Protein AF-Q11086-F1 (afdb_monomer)

Mean predicted aligned error: 9.32 Å

Secondary structure (DSSP, 8-state):
--HHHHS---SEEE----TT----HHHHHHHHHHS-HHHHHHHHHHHHHHHHHHHTT-HHHHHHHHHHHHHHHHHHTSTT--HHHHHHHHHHHHHHHHTHHHHHHHHH-GGGTTTS---HHHHHHHHHHHSS--HHHHHHHHHHHHHHHHHHHHHHHHHHHHHHHHH--SS--TTT--S----GGGS-GGGS-SS---EEE---

InterPro domains:
  IPR058430 Domain of unknown function DUF8117 [PF26431] (36-163)

Structure (mmCIF, N/CA/C/O backbone):
data_AF-Q11086-F1
#
_entry.id   AF-Q11086-F1
#
loop_
_atom_site.group_PDB
_atom_site.id
_atom_site.type_symbol
_atom_site.label_atom_id
_atom_site.label_alt_id
_atom_site.label_comp_id
_atom_site.label_asym_id
_atom_site.label_entity_id
_atom_site.label_seq_id
_atom_site.pdbx_PDB_ins_code
_atom_site.Cartn_x
_atom_site.Cartn_y
_atom_site.Cartn_z
_atom_site.occupancy
_atom_site.B_iso_or_equiv
_atom_site.auth_seq_id
_atom_site.auth_comp_id
_atom_site.auth_asym_id
_atom_site.auth_atom_id
_atom_site.pdbx_PDB_model_num
ATOM 1 N N . MET A 1 1 ? -11.756 -10.364 11.340 1.00 56.81 1 MET A N 1
ATOM 2 C CA . MET A 1 1 ? -11.182 -10.986 10.110 1.00 56.81 1 MET A CA 1
ATOM 3 C C . MET A 1 1 ? -9.870 -11.659 10.487 1.00 56.81 1 MET A C 1
ATOM 5 O O . MET A 1 1 ? -9.180 -11.076 11.309 1.00 56.81 1 MET A O 1
ATOM 9 N N . ASP A 1 2 ? -9.539 -12.861 9.993 1.00 59.78 2 ASP A N 1
ATOM 10 C CA . ASP A 1 2 ? -8.212 -13.449 10.287 1.00 59.78 2 ASP A CA 1
ATOM 11 C C . ASP A 1 2 ? -7.155 -12.636 9.524 1.00 59.78 2 ASP A C 1
ATOM 13 O O . ASP A 1 2 ? -7.323 -12.385 8.329 1.00 59.78 2 ASP A O 1
ATOM 17 N N . ASP A 1 3 ? -6.071 -12.227 10.189 1.00 66.19 3 ASP A N 1
ATOM 18 C CA . ASP A 1 3 ? -4.947 -11.524 9.558 1.00 66.19 3 ASP A CA 1
ATOM 19 C C . ASP A 1 3 ? -4.457 -12.248 8.302 1.00 66.19 3 ASP A C 1
ATOM 21 O O . ASP A 1 3 ? -4.021 -11.605 7.354 1.00 66.19 3 ASP A O 1
ATOM 25 N N . LYS A 1 4 ? -4.566 -13.582 8.247 1.00 69.06 4 LYS A N 1
ATOM 26 C CA . LYS A 1 4 ? -4.182 -14.377 7.071 1.00 69.06 4 LYS A CA 1
ATOM 27 C C . LYS A 1 4 ? -5.068 -14.150 5.845 1.00 69.06 4 LYS A C 1
ATOM 29 O O . LYS A 1 4 ? -4.609 -14.418 4.736 1.00 69.06 4 LYS A O 1
ATOM 34 N N . GLU A 1 5 ? -6.307 -13.691 6.020 1.00 71.62 5 GLU A N 1
ATOM 35 C CA . GLU A 1 5 ? -7.211 -13.357 4.911 1.00 71.62 5 GLU A CA 1
ATOM 36 C C . GLU A 1 5 ? -6.805 -12.034 4.243 1.00 71.62 5 GLU A C 1
ATOM 38 O O . GLU A 1 5 ? -6.854 -11.923 3.017 1.00 71.62 5 GLU A O 1
ATOM 43 N N . LEU A 1 6 ? -6.360 -11.044 5.027 1.00 73.94 6 LEU A N 1
ATOM 44 C CA . LEU A 1 6 ? -5.872 -9.754 4.511 1.00 73.94 6 LEU A CA 1
ATOM 45 C C . LEU A 1 6 ? -4.406 -9.797 4.094 1.00 73.94 6 LEU A C 1
ATOM 47 O O . LEU A 1 6 ? -4.014 -9.190 3.097 1.00 73.94 6 LEU A O 1
ATOM 51 N N . PHE A 1 7 ? -3.606 -10.522 4.866 1.00 80.56 7 PHE A N 1
ATOM 52 C CA . PHE A 1 7 ? -2.154 -10.566 4.799 1.00 80.56 7 PHE A CA 1
ATOM 53 C C . PHE A 1 7 ? -1.696 -12.022 4.692 1.00 80.56 7 PHE A C 1
ATOM 55 O O . PHE A 1 7 ? -1.077 -12.569 5.613 1.00 80.56 7 PHE A O 1
ATOM 62 N N . PRO A 1 8 ? -2.002 -12.697 3.569 1.00 78.06 8 PRO A N 1
ATOM 63 C CA . PRO A 1 8 ? -1.604 -14.080 3.389 1.00 78.06 8 PRO A CA 1
ATOM 64 C C . PRO A 1 8 ? -0.076 -14.181 3.415 1.00 78.06 8 PRO A C 1
ATOM 66 O O . PRO A 1 8 ? 0.630 -13.383 2.792 1.00 78.06 8 PRO A O 1
ATOM 69 N N . LYS A 1 9 ? 0.447 -15.173 4.138 1.00 75.88 9 LYS A N 1
ATOM 70 C CA . LYS A 1 9 ? 1.878 -15.495 4.136 1.00 75.88 9 LYS A CA 1
ATOM 71 C C . LYS A 1 9 ? 2.206 -16.231 2.842 1.00 75.88 9 LYS A C 1
ATOM 73 O O . LYS A 1 9 ? 1.994 -17.437 2.750 1.00 75.88 9 LYS A O 1
ATOM 78 N N . VAL A 1 10 ? 2.661 -15.493 1.838 1.00 79.69 10 VAL A N 1
ATOM 79 C CA . VAL A 1 10 ? 3.022 -16.016 0.517 1.00 79.69 10 VAL A CA 1
ATOM 80 C C . VAL A 1 10 ? 4.429 -15.563 0.157 1.00 79.69 10 VAL A C 1
ATOM 82 O O . VAL A 1 10 ? 4.853 -14.493 0.572 1.00 79.69 10 VAL A O 1
ATOM 85 N N . ASP A 1 11 ? 5.145 -16.343 -0.649 1.00 76.75 11 ASP A N 1
ATOM 86 C CA . ASP A 1 11 ? 6.496 -15.963 -1.096 1.00 76.75 11 ASP A CA 1
ATOM 87 C C . ASP A 1 11 ? 6.472 -14.847 -2.154 1.00 76.75 11 ASP A C 1
ATOM 89 O O . ASP A 1 11 ? 7.474 -14.179 -2.415 1.00 76.75 11 ASP A O 1
ATOM 93 N N . ILE A 1 12 ? 5.320 -14.664 -2.806 1.00 78.56 12 ILE A N 1
ATOM 94 C CA . ILE A 1 12 ? 5.154 -13.738 -3.920 1.00 78.56 12 ILE A CA 1
ATOM 95 C C . ILE A 1 12 ? 4.026 -12.763 -3.622 1.00 78.56 12 ILE A C 1
ATOM 97 O O . ILE A 1 12 ? 2.880 -13.183 -3.448 1.00 78.56 12 ILE A O 1
ATOM 101 N N . LEU A 1 13 ? 4.330 -11.462 -3.664 1.00 82.69 13 LEU A N 1
ATOM 102 C CA . LEU A 1 13 ? 3.307 -10.430 -3.540 1.00 82.69 13 LEU A CA 1
ATOM 103 C C . LEU A 1 13 ? 2.387 -10.490 -4.757 1.00 82.69 13 LEU A C 1
ATOM 105 O O . LEU A 1 13 ? 2.777 -10.159 -5.882 1.00 82.69 13 LEU A O 1
ATOM 109 N N . ASN A 1 14 ? 1.162 -10.947 -4.525 1.00 83.25 14 ASN A N 1
ATOM 110 C CA . ASN A 1 14 ? 0.163 -11.074 -5.563 1.00 83.25 14 ASN A CA 1
ATOM 111 C C . ASN A 1 14 ? -0.487 -9.702 -5.824 1.00 83.25 14 ASN A C 1
ATOM 113 O O . ASN A 1 14 ? -1.346 -9.259 -5.061 1.00 83.25 14 ASN A O 1
ATOM 117 N N . LEU A 1 15 ? -0.153 -9.085 -6.960 1.00 82.69 15 LEU A N 1
ATOM 118 C CA . LEU A 1 15 ? -0.729 -7.814 -7.424 1.00 82.69 15 LEU A CA 1
ATOM 119 C C . LEU A 1 15 ? -1.851 -7.998 -8.468 1.00 82.69 15 LEU A C 1
ATOM 121 O O . LEU A 1 15 ? -2.181 -7.077 -9.215 1.00 82.69 15 LEU A O 1
ATOM 125 N N . THR A 1 16 ? -2.428 -9.197 -8.562 1.00 81.56 16 THR A N 1
ATOM 126 C CA . THR A 1 16 ? -3.447 -9.539 -9.561 1.00 81.56 16 THR A CA 1
ATOM 127 C C . THR A 1 16 ? -4.832 -9.088 -9.113 1.00 81.56 16 THR A C 1
ATOM 129 O O . THR A 1 16 ? -5.267 -9.439 -8.016 1.00 81.56 16 THR A O 1
ATOM 132 N N . PHE A 1 17 ? -5.542 -8.315 -9.932 1.00 75.00 17 PHE A N 1
ATOM 133 C CA . PHE A 1 17 ? -6.875 -7.801 -9.597 1.00 75.00 17 PHE A CA 1
ATOM 134 C C . PHE A 1 17 ? -7.947 -8.579 -10.359 1.00 75.00 17 PHE A C 1
ATOM 136 O O . PHE A 1 17 ? -7.800 -8.818 -11.555 1.00 75.00 17 PHE A O 1
ATOM 143 N N . SER A 1 18 ? -9.039 -8.964 -9.692 1.00 78.88 18 SER A N 1
ATOM 144 C CA . SER A 1 18 ? -10.176 -9.544 -10.411 1.00 78.88 18 SER A CA 1
ATOM 145 C C . SER A 1 18 ? -10.808 -8.464 -11.297 1.00 78.88 18 SER A C 1
ATOM 147 O O . SER A 1 18 ? -11.072 -7.367 -10.798 1.00 78.88 18 SER A O 1
ATOM 149 N N . PRO A 1 19 ? -11.126 -8.754 -12.574 1.00 76.31 19 PRO A N 1
ATOM 150 C CA . PRO A 1 19 ? -11.813 -7.804 -13.452 1.00 76.31 19 PRO A CA 1
ATOM 151 C C . PRO A 1 19 ? -13.157 -7.317 -12.896 1.00 76.31 19 PRO A C 1
ATOM 153 O O . PRO A 1 19 ? -13.625 -6.249 -13.270 1.00 76.31 19 PRO A O 1
ATOM 156 N N . LYS A 1 20 ? -13.776 -8.106 -12.008 1.00 81.62 20 LYS A N 1
ATOM 157 C CA . LYS A 1 20 ? -15.068 -7.802 -11.377 1.00 81.62 20 LYS A CA 1
ATOM 158 C C . LYS A 1 20 ? -14.955 -6.972 -10.102 1.00 81.62 20 LYS A C 1
ATOM 160 O O . LYS A 1 20 ? -15.978 -6.596 -9.546 1.00 81.62 20 LYS A O 1
ATOM 165 N N . SER A 1 21 ? -13.751 -6.765 -9.576 1.00 85.38 21 SER A N 1
ATOM 166 C CA . SER A 1 21 ? -13.592 -5.967 -8.365 1.00 85.38 21 SER A CA 1
ATOM 167 C C . SER A 1 21 ? -13.835 -4.498 -8.677 1.00 85.38 21 SER A C 1
ATOM 169 O O . SER A 1 21 ? -13.341 -3.998 -9.687 1.00 85.38 21 SER A O 1
ATOM 171 N N . GLU A 1 22 ? -14.548 -3.813 -7.792 1.00 87.94 22 GLU A N 1
ATOM 172 C CA . GLU A 1 22 ? -14.847 -2.383 -7.857 1.00 87.94 22 GLU A CA 1
ATOM 173 C C . GLU A 1 22 ? -14.907 -1.826 -6.436 1.00 87.94 22 GLU A C 1
ATOM 175 O O . GLU A 1 22 ? -15.135 -2.577 -5.485 1.00 87.94 22 GLU A O 1
ATOM 180 N N . ILE A 1 23 ? -14.685 -0.519 -6.293 1.00 91.62 23 ILE A N 1
ATOM 181 C CA . ILE A 1 23 ? -14.867 0.172 -5.017 1.00 91.62 23 ILE A CA 1
ATOM 182 C C . ILE A 1 23 ? -16.307 0.671 -4.982 1.00 91.62 23 ILE A C 1
ATOM 184 O O . ILE A 1 23 ? -16.653 1.609 -5.696 1.00 91.62 23 ILE A O 1
ATOM 188 N N . SER A 1 24 ? -17.148 0.038 -4.167 1.00 93.69 24 SER A N 1
ATOM 189 C CA . SER A 1 24 ? -18.545 0.456 -4.013 1.00 93.69 24 SER A CA 1
ATOM 190 C C . SER A 1 24 ? -18.619 1.776 -3.243 1.00 93.69 24 SER A C 1
ATOM 192 O O . SER A 1 24 ? -18.167 1.842 -2.099 1.00 93.69 24 SER A O 1
ATOM 194 N N . GLU A 1 25 ? -19.179 2.825 -3.847 1.00 96.31 25 GLU A N 1
ATOM 195 C CA . GLU A 1 25 ? -19.319 4.135 -3.197 1.00 96.31 25 GLU A CA 1
ATOM 196 C C . GLU A 1 25 ? -20.151 4.031 -1.915 1.00 96.31 25 GLU A C 1
ATOM 198 O O . GLU A 1 25 ? -19.711 4.462 -0.850 1.00 96.31 25 GLU A O 1
ATOM 203 N N . ASP A 1 26 ? -21.310 3.372 -1.986 1.00 95.00 26 ASP A N 1
ATOM 204 C CA . ASP A 1 26 ? -22.241 3.248 -0.862 1.00 95.00 26 ASP A CA 1
ATOM 205 C C . ASP A 1 26 ? -21.641 2.487 0.322 1.00 95.00 26 ASP A C 1
ATOM 207 O O . ASP A 1 26 ? -21.857 2.846 1.484 1.00 95.00 26 ASP A O 1
ATOM 211 N N . VAL A 1 27 ? -20.892 1.416 0.048 1.00 94.06 27 VAL A N 1
ATOM 212 C CA . VAL A 1 27 ? -20.250 0.612 1.096 1.00 94.06 27 VAL A CA 1
ATOM 213 C C . VAL A 1 27 ? -19.063 1.361 1.673 1.00 94.06 27 VAL A C 1
ATOM 215 O O . VAL A 1 27 ? -18.896 1.394 2.891 1.00 94.06 27 VAL A O 1
ATOM 218 N N . PHE A 1 28 ? -18.258 2.001 0.818 1.00 95.69 28 PHE A N 1
ATOM 219 C CA . PHE A 1 28 ? -17.138 2.810 1.285 1.00 95.69 28 PHE A CA 1
ATOM 220 C C . PHE A 1 28 ? -17.634 3.961 2.160 1.00 95.69 28 PHE A C 1
ATOM 222 O O . PHE A 1 28 ? -17.068 4.199 3.219 1.00 95.69 28 PHE A O 1
ATOM 229 N N . LYS A 1 29 ? -18.742 4.613 1.789 1.00 95.81 29 LYS A N 1
ATOM 230 C CA . LYS A 1 29 ? -19.364 5.686 2.573 1.00 95.81 29 LYS A CA 1
ATOM 231 C C . LYS A 1 29 ? -19.822 5.219 3.946 1.00 95.81 29 LYS A C 1
ATOM 233 O O . LYS A 1 29 ? -19.586 5.915 4.934 1.00 95.81 29 LYS A O 1
ATOM 238 N N . GLN A 1 30 ? -20.441 4.040 4.013 1.00 93.12 30 GLN A N 1
ATOM 239 C CA . GLN A 1 30 ? -20.818 3.410 5.281 1.00 93.12 30 GLN A CA 1
ATOM 240 C C . GLN A 1 30 ? -19.580 3.159 6.145 1.00 93.12 30 GLN A C 1
ATOM 242 O O . GLN A 1 30 ? -19.510 3.667 7.258 1.00 93.12 30 GLN A O 1
ATOM 247 N N . MET A 1 31 ? -18.567 2.474 5.609 1.00 93.44 31 MET A N 1
ATOM 248 C CA . MET A 1 31 ? -17.322 2.200 6.336 1.00 93.44 31 MET A CA 1
ATOM 249 C C . MET A 1 31 ? -16.623 3.487 6.794 1.00 93.44 31 MET A C 1
ATOM 251 O O . MET A 1 31 ? -16.227 3.601 7.947 1.00 93.44 31 MET A O 1
ATOM 255 N N . PHE A 1 32 ? -16.494 4.480 5.915 1.00 93.94 32 PHE A N 1
ATOM 256 C CA . PHE A 1 32 ? -15.800 5.739 6.193 1.00 93.94 32 PHE A CA 1
ATOM 257 C C . PHE A 1 32 ? -16.492 6.579 7.273 1.00 93.94 32 PHE A C 1
ATOM 259 O O . PHE A 1 32 ? -15.823 7.313 8.003 1.00 93.94 32 PHE A O 1
ATOM 266 N N . SER A 1 33 ? -17.821 6.466 7.370 1.00 92.00 33 SER A N 1
ATOM 267 C CA . SER A 1 33 ? -18.629 7.151 8.384 1.00 92.00 33 SER A CA 1
ATOM 268 C C . SER A 1 33 ? -18.688 6.386 9.708 1.00 92.00 33 SER A C 1
ATOM 270 O O . SER A 1 33 ? -18.780 7.009 10.761 1.00 92.00 33 SER A O 1
ATOM 272 N N . SER A 1 34 ? -18.661 5.051 9.666 1.00 90.94 34 SER A N 1
ATOM 273 C CA . SER A 1 34 ? -18.761 4.195 10.856 1.00 90.94 34 SER A CA 1
ATOM 274 C C . SER A 1 34 ? -17.424 3.967 11.562 1.00 90.94 34 SER A C 1
ATOM 276 O O . SER A 1 34 ? -17.407 3.794 12.776 1.00 90.94 34 SER A O 1
ATOM 278 N N . LEU A 1 35 ? -16.315 3.937 10.822 1.00 90.50 35 LEU A N 1
ATOM 279 C CA . LEU A 1 35 ? -14.987 3.631 11.354 1.00 90.50 35 LEU A CA 1
ATOM 280 C C . LEU A 1 35 ? -14.246 4.916 11.715 1.00 90.50 35 LEU A C 1
ATOM 282 O O . LEU A 1 35 ? -14.194 5.867 10.927 1.00 90.50 35 LEU A O 1
ATOM 286 N N . ASP A 1 36 ? -13.637 4.937 12.898 1.00 89.44 36 ASP A N 1
ATOM 287 C CA . ASP A 1 36 ? -12.871 6.094 13.339 1.00 89.44 36 ASP A CA 1
ATOM 288 C C . ASP A 1 36 ? -11.564 6.270 12.537 1.00 89.44 36 ASP A C 1
ATOM 290 O O . ASP A 1 36 ? -11.092 5.399 11.799 1.00 89.44 36 ASP A O 1
ATOM 294 N N . ARG A 1 37 ? -10.952 7.449 12.663 1.00 92.06 37 ARG A N 1
ATOM 295 C CA . ARG A 1 37 ? -9.702 7.772 11.958 1.00 92.06 37 ARG A CA 1
ATOM 296 C C . ARG A 1 37 ? -8.516 6.930 12.434 1.00 92.06 37 ARG A C 1
ATOM 298 O O . ARG A 1 37 ? -7.597 6.676 11.654 1.00 92.06 37 ARG A O 1
ATOM 305 N N . LEU A 1 38 ? -8.533 6.476 13.687 1.00 89.75 38 LEU A N 1
ATOM 306 C CA . LEU A 1 38 ? -7.486 5.619 14.236 1.00 89.75 38 LEU A CA 1
ATOM 307 C C . LEU A 1 38 ? -7.515 4.234 13.577 1.00 89.75 38 LEU A C 1
ATOM 309 O O . LEU A 1 38 ? -6.458 3.688 13.269 1.00 89.75 38 LEU A O 1
ATOM 313 N N . TRP A 1 39 ? -8.701 3.704 13.296 1.00 90.69 39 TRP A N 1
ATOM 314 C CA . TRP A 1 39 ? -8.917 2.458 12.582 1.00 90.69 39 TRP A CA 1
ATOM 315 C C . TRP A 1 39 ? -8.343 2.537 11.165 1.00 90.69 39 TRP A C 1
ATOM 317 O O . TRP A 1 39 ? -7.531 1.695 10.781 1.00 90.69 39 TRP A O 1
ATOM 327 N N . TRP A 1 40 ? -8.649 3.607 10.419 1.00 93.00 40 TRP A N 1
ATOM 328 C CA . TRP A 1 40 ? -8.056 3.839 9.094 1.00 93.00 40 TRP A CA 1
ATOM 329 C C . TRP A 1 40 ? -6.531 3.974 9.161 1.00 93.00 40 TRP A C 1
ATOM 331 O O . TRP A 1 40 ? -5.826 3.384 8.344 1.00 93.00 40 TRP A O 1
ATOM 341 N N . SER A 1 41 ? -6.008 4.688 10.162 1.00 92.50 41 SER A N 1
ATOM 342 C CA . SER A 1 41 ? -4.563 4.809 10.399 1.00 92.50 41 SER A CA 1
ATOM 343 C C . SER A 1 41 ? -3.908 3.437 10.597 1.00 92.50 41 SER A C 1
ATOM 345 O O . SER A 1 41 ? -2.932 3.099 9.923 1.00 92.50 41 SER A O 1
ATOM 347 N N . ARG A 1 42 ? -4.487 2.611 11.477 1.00 90.88 42 ARG A N 1
ATOM 348 C CA . ARG A 1 42 ? -4.039 1.240 11.761 1.00 90.88 42 ARG A CA 1
ATOM 349 C C . ARG A 1 42 ? -4.067 0.368 10.506 1.00 90.88 42 ARG A C 1
ATOM 351 O O . ARG A 1 42 ? -3.097 -0.349 10.252 1.00 90.88 42 ARG A O 1
ATOM 358 N N . LEU A 1 43 ? -5.120 0.466 9.693 1.00 92.62 43 LEU A N 1
ATOM 359 C CA . LEU A 1 43 ? -5.224 -0.260 8.427 1.00 92.62 43 LEU A CA 1
ATOM 360 C C . LEU A 1 43 ? -4.074 0.103 7.477 1.00 92.62 43 LEU A C 1
ATOM 362 O O . LEU A 1 43 ? -3.383 -0.786 6.977 1.00 92.62 43 LEU A O 1
ATOM 366 N N . VAL A 1 44 ? -3.828 1.401 7.266 1.00 94.50 44 VAL A N 1
ATOM 367 C CA . VAL A 1 44 ? -2.752 1.881 6.382 1.00 94.50 44 VAL A CA 1
ATOM 368 C C . VAL A 1 44 ? -1.386 1.385 6.860 1.00 94.50 44 VAL A C 1
ATOM 370 O O . VAL A 1 44 ? -0.616 0.854 6.060 1.00 94.50 44 VAL A O 1
ATOM 373 N N . ILE A 1 45 ? -1.097 1.495 8.160 1.00 90.62 45 ILE A N 1
ATOM 374 C CA . ILE A 1 45 ? 0.174 1.046 8.756 1.00 90.62 45 ILE A CA 1
ATOM 375 C C . ILE A 1 45 ? 0.377 -0.463 8.567 1.00 90.62 45 ILE A C 1
ATOM 377 O O . ILE A 1 45 ? 1.479 -0.904 8.238 1.00 90.62 45 ILE A O 1
ATOM 381 N N . SER A 1 46 ? -0.684 -1.251 8.728 1.00 90.50 46 SER A N 1
ATOM 382 C CA . SER A 1 46 ? -0.622 -2.712 8.618 1.00 90.50 46 SER A CA 1
ATOM 383 C C . SER A 1 46 ? -0.345 -3.163 7.186 1.00 90.50 46 SER A C 1
ATOM 385 O O . SER A 1 46 ? 0.542 -3.984 6.946 1.00 90.50 46 SER A O 1
ATOM 387 N N . ILE A 1 47 ? -1.040 -2.564 6.213 1.00 92.69 47 ILE A N 1
ATOM 388 C CA . ILE A 1 47 ? -0.820 -2.842 4.787 1.00 92.69 47 ILE A CA 1
ATOM 389 C C . ILE A 1 47 ? 0.577 -2.386 4.365 1.00 92.69 47 ILE A C 1
ATOM 391 O O . ILE A 1 47 ? 1.264 -3.117 3.649 1.00 92.69 47 ILE A O 1
ATOM 395 N N . ARG A 1 48 ? 1.029 -1.222 4.847 1.00 93.50 48 ARG A N 1
ATOM 396 C CA . ARG A 1 48 ? 2.399 -0.744 4.634 1.00 93.50 48 ARG A CA 1
ATOM 397 C C . ARG A 1 48 ? 3.419 -1.770 5.114 1.00 93.50 48 ARG A C 1
ATOM 399 O O . ARG A 1 48 ? 4.276 -2.181 4.337 1.00 93.50 48 ARG A O 1
ATOM 406 N N . GLY A 1 49 ? 3.305 -2.208 6.367 1.00 89.12 49 GLY A N 1
ATOM 407 C CA . GLY A 1 49 ? 4.202 -3.207 6.944 1.00 89.12 49 GLY A CA 1
ATOM 408 C C . GLY A 1 49 ? 4.217 -4.513 6.151 1.00 89.12 49 GLY A C 1
ATOM 409 O O . GLY A 1 49 ? 5.285 -5.063 5.888 1.00 89.12 49 GLY A O 1
ATOM 410 N N . TYR A 1 50 ? 3.051 -4.960 5.675 1.00 90.06 50 TYR A N 1
ATOM 411 C CA . TYR A 1 50 ? 2.956 -6.121 4.795 1.00 90.06 50 TYR A CA 1
ATOM 412 C C . TYR A 1 50 ? 3.705 -5.914 3.474 1.00 90.06 50 TYR A C 1
ATOM 414 O O . TYR A 1 50 ? 4.541 -6.745 3.133 1.00 90.06 50 TYR A O 1
ATOM 422 N N . VAL A 1 51 ? 3.452 -4.816 2.750 1.00 91.50 51 VAL A N 1
ATOM 423 C CA . VAL A 1 51 ? 4.059 -4.535 1.434 1.00 91.50 51 VAL A CA 1
ATOM 424 C C . VAL A 1 51 ? 5.577 -4.386 1.519 1.00 91.50 51 VAL A C 1
ATOM 426 O O . VAL A 1 51 ? 6.286 -4.928 0.670 1.00 91.50 51 VAL A O 1
ATOM 429 N N . ILE A 1 52 ? 6.086 -3.711 2.553 1.00 88.19 52 ILE A N 1
ATOM 430 C CA . ILE A 1 52 ? 7.524 -3.454 2.726 1.00 88.19 52 ILE A CA 1
ATOM 431 C C . ILE A 1 52 ? 8.335 -4.752 2.759 1.00 88.19 52 ILE A C 1
ATOM 433 O O . ILE A 1 52 ? 9.385 -4.823 2.122 1.00 88.19 52 ILE A O 1
ATOM 437 N N . ASN A 1 53 ? 7.814 -5.818 3.376 1.00 86.62 53 ASN A N 1
ATOM 438 C CA . ASN A 1 53 ? 8.490 -7.124 3.420 1.00 86.62 53 ASN A CA 1
ATOM 439 C C . ASN A 1 53 ? 8.778 -7.719 2.023 1.00 86.62 53 ASN A C 1
ATOM 441 O O . ASN A 1 53 ? 9.675 -8.555 1.868 1.00 86.62 53 ASN A O 1
ATOM 445 N N . TYR A 1 54 ? 8.041 -7.287 0.995 1.00 89.38 54 TYR A N 1
ATOM 446 C CA . TYR A 1 54 ? 8.196 -7.753 -0.387 1.00 89.38 54 TYR A CA 1
ATOM 447 C C . TYR A 1 54 ? 9.004 -6.813 -1.277 1.00 89.38 54 TYR A C 1
ATOM 449 O O . TYR A 1 54 ? 9.489 -7.247 -2.319 1.00 89.38 54 TYR A O 1
ATOM 457 N N . VAL A 1 55 ? 9.136 -5.540 -0.899 1.00 88.81 55 VAL A N 1
ATOM 458 C CA . VAL A 1 55 ? 9.836 -4.526 -1.707 1.00 88.81 55 VAL A CA 1
ATOM 459 C C . VAL A 1 55 ? 11.151 -4.057 -1.087 1.00 88.81 55 VAL A C 1
ATOM 461 O O . VAL A 1 55 ? 11.892 -3.330 -1.735 1.00 88.81 55 VAL A O 1
ATOM 464 N N . GLN A 1 56 ? 11.485 -4.519 0.123 1.00 85.56 56 GLN A N 1
ATOM 465 C CA . GLN A 1 56 ? 12.674 -4.120 0.894 1.00 85.56 56 GLN A CA 1
ATOM 466 C C . GLN A 1 56 ? 14.024 -4.257 0.167 1.00 85.56 56 GLN A C 1
ATOM 468 O O . GLN A 1 56 ? 14.991 -3.636 0.582 1.00 85.56 56 GLN A O 1
ATOM 473 N N . GLN A 1 57 ? 14.119 -5.074 -0.887 1.00 87.00 57 GLN A N 1
ATOM 474 C CA . GLN A 1 57 ? 15.357 -5.240 -1.665 1.00 87.00 57 GLN A CA 1
ATOM 475 C C . GLN A 1 57 ? 15.531 -4.186 -2.771 1.00 87.00 57 GLN A C 1
ATOM 477 O O . GLN A 1 57 ? 16.555 -4.178 -3.451 1.00 87.00 57 GLN A O 1
ATOM 482 N N . ASN A 1 58 ? 14.530 -3.332 -2.998 1.00 90.69 58 ASN A N 1
ATOM 483 C CA . ASN A 1 58 ? 14.561 -2.272 -3.996 1.00 90.69 58 ASN A CA 1
ATOM 484 C C . ASN A 1 58 ? 14.252 -0.932 -3.318 1.00 90.69 58 ASN A C 1
ATOM 486 O O . ASN A 1 58 ? 13.085 -0.587 -3.138 1.00 90.69 58 ASN A O 1
ATOM 490 N N . ASP A 1 59 ? 15.303 -0.187 -2.969 1.00 90.50 59 ASP A N 1
ATOM 491 C CA . ASP A 1 59 ? 15.203 1.086 -2.247 1.00 90.50 59 ASP A CA 1
ATOM 492 C C . ASP A 1 59 ? 14.291 2.096 -2.957 1.00 90.50 59 ASP A C 1
ATOM 494 O O . ASP A 1 59 ? 13.456 2.730 -2.321 1.00 90.50 59 ASP A O 1
ATOM 498 N N . GLU A 1 60 ? 14.387 2.217 -4.284 1.00 90.81 60 GLU A N 1
ATOM 499 C CA . GLU A 1 60 ? 13.562 3.151 -5.061 1.00 90.81 60 GLU A CA 1
ATOM 500 C C . GLU A 1 60 ? 12.067 2.817 -4.948 1.00 90.81 60 GLU A C 1
ATOM 502 O O . GLU A 1 60 ? 11.235 3.701 -4.717 1.00 90.81 60 GLU A O 1
ATOM 507 N N . VAL A 1 61 ? 11.719 1.532 -5.063 1.00 93.75 61 VAL A N 1
ATOM 508 C CA . VAL A 1 61 ? 10.336 1.055 -4.907 1.00 93.75 61 VAL A CA 1
ATOM 509 C C . VAL A 1 61 ? 9.881 1.176 -3.457 1.00 93.75 61 VAL A C 1
ATOM 511 O O . VAL A 1 61 ? 8.733 1.548 -3.220 1.00 93.75 61 VAL A O 1
ATOM 514 N N . LEU A 1 62 ? 10.762 0.908 -2.491 1.00 93.31 62 LEU A N 1
ATOM 515 C CA . LEU A 1 62 ? 10.480 1.055 -1.067 1.00 93.31 62 LEU A CA 1
ATOM 516 C C . LEU A 1 62 ? 10.110 2.505 -0.721 1.00 93.31 62 LEU A C 1
ATOM 518 O O . LEU A 1 62 ? 9.024 2.735 -0.191 1.00 93.31 62 LEU A O 1
ATOM 522 N N . PHE A 1 63 ? 10.955 3.476 -1.089 1.00 94.25 63 PHE A N 1
ATOM 523 C CA . PHE A 1 63 ? 10.686 4.901 -0.865 1.00 94.25 63 PHE A CA 1
ATOM 524 C C . PHE A 1 63 ? 9.414 5.359 -1.580 1.00 94.25 63 PHE A C 1
ATOM 526 O O . PHE A 1 63 ? 8.577 6.043 -0.993 1.00 94.25 63 PHE A O 1
ATOM 533 N N . SER A 1 64 ? 9.219 4.919 -2.824 1.00 96.06 64 SER A N 1
ATOM 534 C CA . SER A 1 64 ? 8.017 5.256 -3.590 1.00 96.06 64 SER A CA 1
ATOM 535 C C . SER A 1 64 ? 6.749 4.713 -2.925 1.00 96.06 64 SER A C 1
ATOM 537 O O . SER A 1 64 ? 5.755 5.433 -2.807 1.00 96.06 64 SER A O 1
ATOM 539 N N . CYS A 1 65 ? 6.772 3.459 -2.459 1.00 96.12 65 CYS A N 1
ATOM 540 C CA . CYS A 1 65 ? 5.663 2.846 -1.730 1.00 96.12 65 CYS A CA 1
ATOM 541 C C . CYS A 1 65 ? 5.368 3.580 -0.417 1.00 96.12 65 CYS A C 1
ATOM 543 O O . CYS A 1 65 ? 4.198 3.783 -0.093 1.00 96.12 65 CYS A O 1
ATOM 545 N N . ASP A 1 66 ? 6.395 4.014 0.311 1.00 95.44 66 ASP A N 1
ATOM 546 C CA . ASP A 1 66 ? 6.223 4.818 1.521 1.00 95.44 66 ASP A CA 1
ATOM 547 C C . ASP A 1 66 ? 5.529 6.151 1.232 1.00 95.44 66 ASP A C 1
ATOM 549 O O . ASP A 1 66 ? 4.536 6.471 1.890 1.00 95.44 66 ASP A O 1
ATOM 553 N N . ASP A 1 67 ? 5.950 6.869 0.188 1.00 95.75 67 ASP A N 1
ATOM 554 C CA . ASP A 1 67 ? 5.280 8.096 -0.262 1.00 95.75 67 ASP A CA 1
ATOM 555 C C . ASP A 1 67 ? 3.804 7.850 -0.616 1.00 95.75 67 ASP A C 1
ATOM 557 O O . ASP A 1 67 ? 2.930 8.670 -0.313 1.00 95.75 67 ASP A O 1
ATOM 561 N N . ALA A 1 68 ? 3.498 6.709 -1.242 1.00 97.50 68 ALA A N 1
ATOM 562 C CA . ALA A 1 68 ? 2.122 6.326 -1.544 1.00 97.50 68 ALA A CA 1
ATOM 563 C C . ALA A 1 68 ? 1.300 6.100 -0.267 1.00 97.50 68 ALA A C 1
ATOM 565 O O . ALA A 1 68 ? 0.183 6.610 -0.169 1.00 97.50 68 ALA A O 1
ATOM 566 N N . PHE A 1 69 ? 1.842 5.389 0.726 1.00 97.50 69 PHE A N 1
ATOM 567 C CA . PHE A 1 69 ? 1.148 5.164 1.996 1.00 97.50 69 PHE A CA 1
ATOM 568 C C . PHE A 1 69 ? 0.961 6.446 2.807 1.00 97.50 69 PHE A C 1
ATOM 570 O O . PHE A 1 69 ? -0.092 6.600 3.423 1.00 97.50 69 PHE A O 1
ATOM 577 N N . ILE A 1 70 ? 1.911 7.386 2.762 1.00 96.56 70 ILE A N 1
ATOM 578 C CA . ILE A 1 70 ? 1.751 8.713 3.375 1.00 96.56 70 ILE A CA 1
ATOM 579 C C . ILE A 1 70 ? 0.546 9.432 2.761 1.00 96.56 70 ILE A C 1
ATOM 581 O O . ILE A 1 70 ? -0.325 9.901 3.489 1.00 96.56 70 ILE A O 1
ATOM 585 N N . LYS A 1 71 ? 0.437 9.464 1.427 1.00 97.00 71 LYS A N 1
ATOM 586 C CA . LYS A 1 71 ? -0.708 10.100 0.753 1.00 97.00 71 LYS A CA 1
ATOM 587 C C . LYS A 1 71 ? -2.036 9.401 1.047 1.00 97.00 71 LYS A C 1
ATOM 589 O O . LYS A 1 71 ? -3.039 10.071 1.279 1.00 97.00 71 LYS A O 1
ATOM 594 N N . ILE A 1 72 ? -2.057 8.067 1.056 1.00 97.88 72 ILE A N 1
ATOM 595 C CA . ILE A 1 72 ? -3.252 7.294 1.431 1.00 97.88 72 ILE A CA 1
ATOM 596 C C . ILE A 1 72 ? -3.669 7.632 2.867 1.00 97.88 72 ILE A C 1
ATOM 598 O O . ILE A 1 72 ? -4.849 7.866 3.126 1.00 97.88 72 ILE A O 1
ATOM 602 N N . HIS A 1 73 ? -2.707 7.696 3.792 1.00 97.44 73 HIS A N 1
ATOM 603 C CA . HIS A 1 73 ? -2.951 8.057 5.187 1.00 97.44 73 HIS A CA 1
ATOM 604 C C . HIS A 1 73 ? -3.557 9.457 5.306 1.00 97.44 73 HIS A C 1
ATOM 606 O O . HIS A 1 73 ? -4.623 9.597 5.901 1.00 97.44 73 HIS A O 1
ATOM 612 N N . GLN A 1 74 ? -2.965 10.453 4.641 1.00 95.94 74 GLN A N 1
ATOM 613 C CA . GLN A 1 74 ? -3.480 11.829 4.591 1.00 95.94 74 GLN A CA 1
ATOM 614 C C . GLN A 1 74 ? -4.9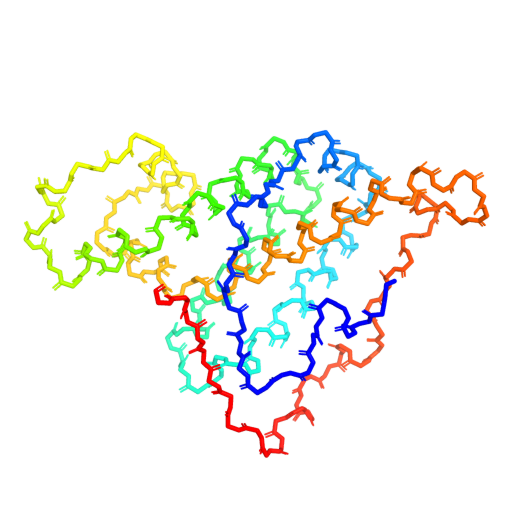43 11.888 4.131 1.00 95.94 74 GLN A C 1
ATOM 616 O O . GLN A 1 74 ? -5.767 12.620 4.679 1.00 95.94 74 GLN A O 1
ATOM 621 N N . LYS A 1 75 ? -5.297 11.080 3.127 1.00 96.38 75 LYS A N 1
ATOM 622 C CA . LYS A 1 75 ? -6.650 11.067 2.562 1.00 96.38 75 LYS A CA 1
ATOM 623 C C . LYS A 1 75 ? -7.682 10.347 3.425 1.00 96.38 75 LYS A C 1
ATOM 625 O O . LYS A 1 75 ? -8.857 10.670 3.301 1.00 96.38 75 LYS A O 1
ATOM 630 N N . LEU A 1 76 ? -7.282 9.407 4.283 1.00 95.88 76 LEU A N 1
ATOM 631 C CA . LEU A 1 76 ? -8.221 8.535 5.007 1.00 95.88 76 LEU A CA 1
ATOM 632 C C . LEU A 1 76 ? -8.232 8.712 6.526 1.00 95.88 76 LEU A C 1
ATOM 634 O O . LEU A 1 76 ? -9.274 8.543 7.159 1.00 95.88 76 LEU A O 1
ATOM 638 N N . ALA A 1 77 ? -7.076 8.987 7.118 1.00 94.44 77 ALA A N 1
ATOM 639 C CA . ALA A 1 77 ? -6.837 8.859 8.550 1.00 94.44 77 ALA A CA 1
ATOM 640 C C . ALA A 1 77 ? -6.541 10.195 9.245 1.00 94.44 77 ALA A C 1
ATOM 642 O O . ALA A 1 77 ? -6.461 10.242 10.475 1.00 94.44 77 ALA A O 1
ATOM 643 N N . GLU A 1 78 ? -6.397 11.292 8.502 1.00 93.06 78 GLU A N 1
ATOM 644 C CA . GLU A 1 78 ? -6.278 12.615 9.105 1.00 93.06 78 GLU A CA 1
ATOM 645 C C . GLU A 1 78 ? -7.623 13.106 9.655 1.00 93.06 78 GLU A C 1
ATOM 647 O O . GLU A 1 78 ? -8.715 12.715 9.235 1.00 93.06 78 GLU A O 1
ATOM 652 N N . ARG A 1 79 ? -7.556 13.994 10.652 1.00 89.19 79 ARG A N 1
ATOM 653 C CA . ARG A 1 79 ? -8.755 14.494 11.348 1.00 89.19 79 ARG A CA 1
ATOM 654 C C . ARG A 1 79 ? -9.728 15.218 10.417 1.00 89.19 79 ARG A C 1
ATOM 656 O O . ARG A 1 79 ? -10.928 15.188 10.657 1.00 89.19 79 ARG A O 1
ATOM 663 N N . ASN A 1 80 ? -9.210 15.877 9.389 1.00 91.75 80 ASN A N 1
ATOM 664 C CA . ASN A 1 80 ? -9.964 16.652 8.409 1.00 91.75 80 ASN A CA 1
ATOM 665 C C . ASN A 1 80 ? -10.292 15.863 7.130 1.00 91.75 80 ASN A C 1
ATOM 667 O O . ASN A 1 80 ? -10.886 16.453 6.229 1.00 91.75 80 ASN A O 1
ATOM 671 N N . SER A 1 81 ? -9.945 14.570 7.040 1.00 93.50 81 SER A N 1
ATOM 672 C CA . SER A 1 81 ? -10.247 13.743 5.868 1.00 93.50 81 SER A CA 1
ATOM 673 C C . SER A 1 81 ? -11.752 13.733 5.578 1.00 93.50 81 SER A C 1
ATOM 675 O O . SER A 1 81 ? -12.553 13.342 6.438 1.00 93.50 81 SER A O 1
ATOM 677 N N . GLN A 1 82 ? -12.118 14.157 4.367 1.00 96.12 82 GLN A N 1
ATOM 678 C CA . GLN A 1 82 ? -13.487 14.171 3.849 1.00 96.12 82 GLN A CA 1
ATOM 679 C C . GLN A 1 82 ? -13.751 12.937 2.987 1.00 96.12 82 GLN A C 1
ATOM 681 O O . GLN A 1 82 ? -12.834 12.391 2.370 1.00 96.12 82 GLN A O 1
ATOM 686 N N . PHE A 1 83 ? -15.009 12.500 2.946 1.00 96.94 83 PHE A N 1
ATOM 687 C CA . PHE A 1 83 ? -15.406 11.311 2.194 1.00 96.94 83 PHE A CA 1
ATOM 688 C C . PHE A 1 83 ? -15.144 11.481 0.695 1.00 96.94 83 PHE A C 1
ATOM 690 O O . PHE A 1 83 ? -14.594 10.583 0.064 1.00 96.94 83 PHE A O 1
ATOM 697 N N . GLU A 1 84 ? -15.508 12.637 0.144 1.00 96.56 84 GLU A N 1
ATOM 698 C CA . GLU A 1 84 ? -15.415 12.938 -1.282 1.00 96.56 84 GLU A CA 1
ATOM 699 C C . GLU A 1 84 ? -13.957 12.867 -1.758 1.00 96.56 84 GLU A C 1
ATOM 701 O O . GLU A 1 84 ? -13.656 12.168 -2.724 1.00 96.56 84 GLU A O 1
ATOM 706 N N . ASP A 1 85 ? -13.040 13.495 -1.015 1.00 96.00 85 ASP A N 1
ATOM 707 C CA . ASP A 1 85 ? -11.603 13.482 -1.313 1.00 96.00 85 ASP A CA 1
ATOM 708 C C . ASP A 1 85 ? -11.002 12.076 -1.208 1.00 96.00 85 ASP A C 1
ATOM 710 O O . ASP A 1 85 ? -10.173 11.676 -2.029 1.00 96.00 85 ASP A O 1
ATOM 714 N N . ALA A 1 86 ? -11.395 11.329 -0.174 1.00 97.12 86 ALA A N 1
ATOM 715 C CA . ALA A 1 86 ? -10.951 9.961 0.048 1.00 97.12 86 ALA A CA 1
ATOM 716 C C . ALA A 1 86 ? -11.398 9.045 -1.095 1.00 97.12 86 ALA A C 1
ATOM 718 O O . ALA A 1 86 ? -10.590 8.317 -1.674 1.00 97.12 86 ALA A O 1
ATOM 719 N N . PHE A 1 87 ? -12.686 9.092 -1.428 1.00 97.50 87 PHE A N 1
ATOM 720 C CA . PHE A 1 87 ? -13.276 8.241 -2.447 1.00 97.50 87 PHE A CA 1
ATOM 721 C C . PHE A 1 87 ? -12.743 8.574 -3.843 1.00 97.50 87 PHE A C 1
ATOM 723 O O . PHE A 1 87 ? -12.368 7.657 -4.580 1.00 97.50 87 PHE A O 1
ATOM 730 N N . GLU A 1 88 ? -12.625 9.861 -4.190 1.00 96.62 88 GLU A N 1
ATOM 731 C CA . GLU A 1 88 ? -12.044 10.293 -5.467 1.00 96.62 88 GLU A CA 1
ATOM 732 C C . GLU A 1 88 ? -10.576 9.853 -5.589 1.00 96.62 88 GLU A C 1
ATOM 734 O O . GLU A 1 88 ? -10.149 9.355 -6.633 1.00 96.62 88 GLU A O 1
ATOM 739 N N . TYR A 1 89 ? -9.804 9.944 -4.504 1.00 97.56 89 TYR A N 1
ATOM 740 C CA . TYR A 1 89 ? -8.418 9.483 -4.499 1.00 97.56 89 TYR A CA 1
ATOM 741 C C . TYR A 1 89 ? -8.301 7.963 -4.693 1.00 97.56 89 TYR A C 1
ATOM 743 O O . TYR A 1 89 ? -7.501 7.500 -5.511 1.00 97.56 89 TYR A O 1
ATOM 751 N N . LEU A 1 90 ? -9.116 7.168 -3.989 1.00 97.00 90 LEU A N 1
ATOM 752 C CA . LEU A 1 90 ? -9.095 5.708 -4.126 1.00 97.00 90 LEU A CA 1
ATOM 753 C C . LEU A 1 90 ? -9.564 5.243 -5.507 1.00 97.00 90 LEU A C 1
ATOM 755 O O . LEU A 1 90 ? -8.974 4.321 -6.072 1.00 97.00 90 LEU A O 1
ATOM 759 N N . THR A 1 91 ? -10.582 5.887 -6.080 1.00 95.75 91 THR A N 1
ATOM 760 C CA . THR A 1 91 ? -11.044 5.581 -7.444 1.00 95.75 91 THR A CA 1
ATOM 761 C C . THR A 1 91 ? -10.014 5.972 -8.502 1.00 95.75 91 THR A C 1
ATOM 763 O O . THR A 1 91 ? -9.806 5.208 -9.447 1.00 95.75 91 THR A O 1
ATOM 766 N N . ALA A 1 92 ? -9.300 7.089 -8.327 1.00 96.44 92 ALA A N 1
ATOM 767 C CA . ALA A 1 92 ? -8.181 7.459 -9.193 1.00 96.44 92 ALA A CA 1
ATOM 768 C C . ALA A 1 92 ? -7.054 6.415 -9.146 1.00 96.44 92 ALA A C 1
ATOM 770 O O . ALA A 1 92 ? -6.596 5.945 -10.191 1.00 96.44 92 ALA A O 1
ATOM 771 N N . ILE A 1 93 ? -6.641 5.994 -7.942 1.00 96.56 93 ILE A N 1
ATOM 772 C CA . ILE A 1 93 ? -5.643 4.928 -7.774 1.00 96.56 93 ILE A CA 1
ATOM 773 C C . ILE A 1 93 ? -6.123 3.637 -8.440 1.00 96.56 93 ILE A C 1
ATOM 775 O O . ILE A 1 93 ? -5.363 2.968 -9.143 1.00 96.56 93 ILE A O 1
ATOM 779 N N . PHE A 1 94 ? -7.392 3.285 -8.246 1.00 95.06 94 PHE A N 1
ATOM 780 C CA . PHE A 1 94 ? -7.960 2.075 -8.817 1.00 95.06 94 PHE A CA 1
ATOM 781 C C . PHE A 1 94 ? -7.941 2.074 -10.348 1.00 95.06 94 PHE A C 1
ATOM 783 O O . PHE A 1 94 ? -7.572 1.069 -10.962 1.00 95.06 94 PHE A O 1
ATOM 790 N N . HIS A 1 95 ? -8.255 3.209 -10.974 1.00 92.88 95 HIS A N 1
ATOM 791 C CA . HIS A 1 95 ? -8.120 3.372 -12.421 1.00 92.88 95 HIS A CA 1
ATOM 792 C C . HIS A 1 95 ? -6.678 3.181 -12.891 1.00 92.88 95 HIS A C 1
ATOM 794 O O . HIS A 1 95 ? -6.430 2.449 -13.847 1.00 92.88 95 HIS A O 1
ATOM 800 N N . VAL A 1 96 ? -5.721 3.790 -12.195 1.00 93.75 96 VAL A N 1
ATOM 801 C CA . VAL A 1 96 ? -4.293 3.664 -12.506 1.00 93.75 96 VAL A CA 1
ATOM 802 C C . VAL A 1 96 ? -3.810 2.212 -12.415 1.00 93.75 96 VAL A C 1
ATOM 804 O O . VAL A 1 96 ? -3.065 1.760 -13.284 1.00 93.75 96 VAL A O 1
ATOM 807 N N . ILE A 1 97 ? -4.268 1.451 -11.415 1.00 93.31 97 ILE A N 1
ATOM 808 C CA . ILE A 1 97 ? -3.961 0.015 -11.292 1.00 93.31 97 ILE A CA 1
ATOM 809 C C . ILE A 1 97 ? -4.493 -0.759 -12.505 1.00 93.31 97 ILE A C 1
ATOM 811 O O . ILE A 1 97 ? -3.787 -1.614 -13.049 1.00 93.31 97 ILE A O 1
ATOM 815 N N . ARG A 1 98 ? -5.724 -0.466 -12.949 1.00 90.75 98 ARG A N 1
ATOM 816 C CA . ARG A 1 98 ? -6.325 -1.098 -14.138 1.00 90.75 98 ARG A CA 1
ATOM 817 C C . ARG A 1 98 ? -5.544 -0.771 -15.417 1.00 90.75 98 ARG A C 1
ATOM 819 O O . ARG A 1 98 ? -5.390 -1.637 -16.271 1.00 90.75 98 ARG A O 1
ATOM 826 N N . GLU A 1 99 ? -4.983 0.430 -15.504 1.00 90.12 99 GLU A N 1
ATOM 827 C CA . GLU A 1 99 ? -4.188 0.910 -16.642 1.00 90.12 99 GLU A CA 1
ATOM 828 C C . GLU A 1 99 ? -2.688 0.563 -16.551 1.00 90.12 99 GLU A C 1
ATOM 830 O O . GLU A 1 99 ? -1.898 1.025 -17.375 1.00 90.12 99 GLU A O 1
ATOM 835 N N . LYS A 1 100 ? -2.254 -0.282 -15.598 1.00 90.00 100 LYS A N 1
ATOM 836 C CA . LYS A 1 100 ? -0.825 -0.598 -15.370 1.00 90.00 100 LYS A CA 1
ATOM 837 C C . LYS A 1 100 ? -0.059 -0.985 -16.641 1.00 90.00 100 LYS A C 1
ATOM 839 O O . LYS A 1 100 ? 1.084 -0.573 -16.821 1.00 90.00 100 LYS A O 1
ATOM 844 N N . ASN A 1 101 ? -0.686 -1.751 -17.537 1.00 88.06 101 ASN A N 1
ATOM 845 C CA . ASN A 1 101 ? -0.054 -2.214 -18.773 1.00 88.06 101 ASN A CA 1
ATOM 846 C C . ASN A 1 101 ? 0.182 -1.047 -19.740 1.00 88.06 101 ASN A C 1
ATOM 848 O O . ASN A 1 101 ? 1.261 -0.947 -20.322 1.00 88.06 101 ASN A O 1
ATOM 852 N N . THR A 1 102 ? -0.785 -0.133 -19.847 1.00 88.00 102 THR A N 1
ATOM 853 C CA . THR A 1 102 ? -0.665 1.122 -20.599 1.00 88.00 102 THR A CA 1
ATOM 854 C C . THR A 1 102 ? 0.491 1.963 -20.049 1.00 88.00 102 THR A C 1
ATOM 856 O O . THR A 1 102 ? 1.344 2.417 -20.810 1.00 88.00 102 THR A O 1
ATOM 859 N N . LEU A 1 103 ? 0.597 2.095 -18.721 1.00 89.50 103 LEU A N 1
ATOM 860 C CA . LEU A 1 103 ? 1.670 2.862 -18.068 1.00 89.50 103 LEU A CA 1
ATOM 861 C C . LEU A 1 103 ? 3.062 2.267 -18.326 1.00 89.50 103 LEU A C 1
ATOM 863 O O . LEU A 1 103 ? 3.996 2.995 -18.670 1.00 89.50 103 LEU A O 1
ATOM 867 N N . ILE A 1 104 ? 3.201 0.941 -18.216 1.00 87.81 104 ILE A N 1
ATOM 868 C CA . ILE A 1 104 ? 4.460 0.232 -18.499 1.00 87.81 104 ILE A CA 1
ATOM 869 C C . ILE A 1 104 ? 4.872 0.419 -19.968 1.00 87.81 104 ILE A C 1
ATOM 871 O O . ILE A 1 104 ? 6.051 0.656 -20.253 1.00 87.81 104 ILE A O 1
ATOM 875 N N . GLN A 1 105 ? 3.921 0.361 -20.906 1.00 85.44 105 GLN A N 1
ATOM 876 C CA . GLN A 1 105 ? 4.184 0.595 -22.331 1.00 85.44 105 GLN A CA 1
ATOM 877 C C . GLN A 1 105 ? 4.656 2.030 -22.604 1.00 85.44 105 GLN A C 1
ATOM 879 O O . GLN A 1 105 ? 5.636 2.220 -23.329 1.00 85.44 105 GLN A O 1
ATOM 884 N N . MET A 1 106 ? 4.020 3.025 -21.977 1.00 84.00 106 MET A N 1
ATOM 885 C CA . MET A 1 106 ? 4.375 4.441 -22.126 1.00 84.00 106 MET A CA 1
ATOM 886 C C . MET A 1 106 ? 5.823 4.734 -21.707 1.00 84.00 106 MET A C 1
ATOM 888 O O . MET A 1 106 ? 6.511 5.502 -22.378 1.00 84.00 106 MET A O 1
ATOM 892 N N . ILE A 1 107 ? 6.321 4.098 -20.640 1.00 83.38 107 ILE A N 1
ATOM 893 C CA . ILE A 1 107 ? 7.719 4.261 -20.195 1.00 83.38 107 ILE A CA 1
ATOM 894 C C . ILE A 1 107 ? 8.699 3.450 -21.035 1.00 83.38 107 ILE A C 1
ATOM 896 O O . ILE A 1 107 ? 9.792 3.931 -21.328 1.00 83.38 107 ILE A O 1
ATOM 900 N N . SER A 1 108 ? 8.312 2.242 -21.446 1.00 82.44 108 SER A N 1
ATOM 901 C CA . SER A 1 108 ? 9.172 1.371 -22.258 1.00 82.44 108 SER A CA 1
ATOM 902 C C . SER A 1 108 ? 9.460 1.970 -23.637 1.00 82.44 108 SER A C 1
ATOM 904 O O . SER A 1 108 ? 10.499 1.696 -24.234 1.00 82.44 108 SER A O 1
ATOM 906 N N . ASN A 1 109 ? 8.560 2.816 -24.142 1.00 78.94 109 ASN A N 1
ATOM 907 C CA . ASN A 1 109 ? 8.756 3.564 -25.373 1.00 78.94 109 ASN A CA 1
ATOM 908 C C . ASN A 1 109 ? 8.415 5.046 -25.151 1.00 78.94 109 ASN A C 1
ATOM 910 O O . ASN A 1 109 ? 7.299 5.458 -25.454 1.00 78.94 109 ASN A O 1
ATOM 914 N N . PRO A 1 110 ? 9.354 5.889 -24.687 1.00 66.38 110 PRO A N 1
ATOM 915 C CA . PRO A 1 110 ? 9.077 7.300 -24.400 1.00 66.38 110 PRO A CA 1
ATOM 916 C C . PRO A 1 110 ? 8.554 8.090 -25.610 1.00 66.38 110 PRO A C 1
ATOM 918 O O . PRO A 1 110 ? 7.796 9.044 -25.452 1.00 66.38 110 PRO A O 1
ATOM 921 N N . LYS A 1 111 ? 8.894 7.662 -26.839 1.00 66.31 111 LYS A N 1
ATOM 922 C CA . LYS A 1 111 ? 8.356 8.239 -28.086 1.00 66.31 111 LYS A CA 1
ATOM 923 C C . LYS A 1 111 ? 6.861 7.951 -28.276 1.00 66.31 111 LYS A C 1
ATOM 925 O O . LYS A 1 111 ? 6.205 8.628 -29.061 1.00 66.31 111 LYS A O 1
ATOM 930 N N . SER A 1 112 ? 6.324 6.957 -27.571 1.00 64.50 112 SER A N 1
ATOM 931 C CA . SER A 1 112 ? 4.902 6.619 -27.583 1.00 64.50 112 SER A CA 1
ATOM 932 C C . SER A 1 112 ? 4.064 7.549 -26.711 1.00 64.50 112 SER A C 1
ATOM 934 O O . SER A 1 112 ? 2.873 7.656 -26.955 1.00 64.50 112 SER A O 1
ATOM 936 N N . ILE A 1 113 ? 4.637 8.272 -25.743 1.00 62.03 113 ILE A N 1
ATOM 937 C CA . ILE A 1 113 ? 3.846 9.105 -24.816 1.00 62.03 113 ILE A CA 1
ATOM 938 C C . ILE A 1 113 ? 3.064 10.190 -25.571 1.00 62.03 113 ILE A C 1
ATOM 940 O O . ILE A 1 113 ? 1.917 10.462 -25.238 1.00 62.03 113 ILE A O 1
ATOM 944 N N . SER A 1 114 ? 3.648 10.758 -26.630 1.00 60.69 114 SER A N 1
ATOM 945 C CA . SER A 1 114 ? 2.993 11.764 -27.477 1.00 60.69 114 SER A CA 1
ATOM 946 C C . SER A 1 114 ? 1.980 11.189 -28.473 1.0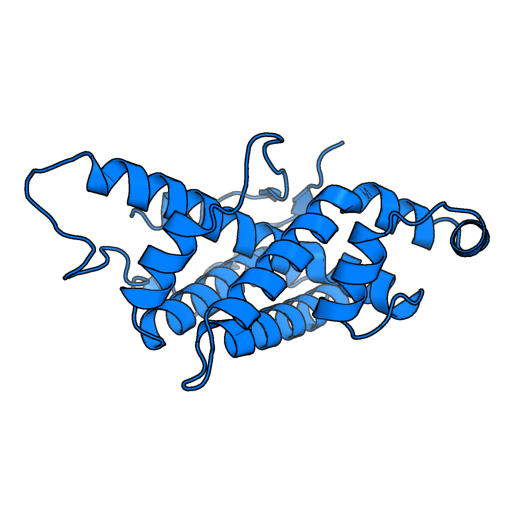0 60.69 114 SER A C 1
ATOM 948 O O . SER A 1 114 ? 1.173 11.939 -29.013 1.00 60.69 114 SER A O 1
ATOM 950 N N . THR A 1 115 ? 2.020 9.881 -28.746 1.00 58.69 115 THR A N 1
ATOM 951 C CA . THR A 1 115 ? 1.165 9.214 -29.749 1.00 58.69 115 THR A CA 1
ATOM 952 C C . THR A 1 115 ? 0.133 8.271 -29.132 1.00 58.69 115 THR A C 1
ATOM 954 O O . THR A 1 115 ? -0.863 7.939 -29.773 1.00 58.69 115 THR A O 1
ATOM 957 N N . THR A 1 116 ? 0.335 7.859 -27.881 1.00 68.25 116 THR A N 1
ATOM 958 C CA . THR A 1 116 ? -0.587 7.010 -27.133 1.00 68.25 116 THR A CA 1
ATOM 959 C C . THR A 1 116 ? -1.804 7.843 -26.786 1.00 68.25 116 THR A C 1
ATOM 961 O O . THR A 1 116 ? -1.706 8.857 -26.097 1.00 68.25 116 THR A O 1
ATOM 964 N N . LYS A 1 117 ? -2.971 7.420 -27.272 1.00 71.19 117 LYS A N 1
ATOM 965 C CA . LYS A 1 117 ? -4.240 8.055 -26.932 1.00 71.19 117 LYS A CA 1
ATOM 966 C C . LYS A 1 117 ? -4.535 7.797 -25.454 1.00 71.19 117 LYS A C 1
ATOM 968 O O . LYS A 1 117 ? -5.109 6.770 -25.104 1.00 71.19 117 LYS A O 1
ATOM 973 N N . ILE A 1 118 ? -4.111 8.722 -24.599 1.00 76.12 118 ILE A N 1
ATOM 974 C CA . ILE A 1 118 ? -4.398 8.702 -23.165 1.00 76.12 118 ILE A CA 1
ATOM 975 C C . ILE A 1 118 ? -5.914 8.803 -22.989 1.00 76.12 118 ILE A C 1
ATOM 977 O O . ILE A 1 118 ? -6.561 9.687 -23.558 1.00 76.12 118 ILE A O 1
ATOM 981 N N . SER A 1 119 ? -6.501 7.872 -22.236 1.00 82.19 119 SER A N 1
ATOM 982 C CA . SER A 1 119 ? -7.925 7.949 -21.929 1.00 82.19 119 SER A CA 1
ATOM 983 C C . SER A 1 119 ? -8.182 9.176 -21.035 1.00 82.19 119 SER A C 1
ATOM 985 O O . SER A 1 119 ? -7.396 9.431 -20.119 1.00 82.19 119 SER A O 1
ATOM 987 N N . PRO A 1 120 ? -9.271 9.943 -21.241 1.00 84.56 120 PRO A N 1
ATOM 988 C CA . PRO A 1 120 ? -9.579 11.101 -20.393 1.00 84.56 120 PRO A CA 1
ATOM 989 C C . PRO A 1 120 ? -9.653 10.756 -18.896 1.00 84.56 120 PRO A C 1
ATOM 991 O O . PRO A 1 120 ? -9.302 11.565 -18.040 1.00 84.56 120 PRO A O 1
ATOM 994 N N . ASN A 1 121 ? -10.062 9.525 -18.579 1.00 89.06 121 ASN A N 1
ATOM 995 C CA . ASN A 1 121 ? -10.121 9.019 -17.210 1.00 89.06 121 ASN A CA 1
ATOM 996 C C . ASN A 1 121 ? -8.730 8.819 -16.597 1.00 89.06 121 ASN A C 1
ATOM 998 O O . ASN A 1 121 ? -8.556 9.060 -15.401 1.00 89.06 121 ASN A O 1
ATOM 1002 N N . LEU A 1 122 ? -7.742 8.398 -17.394 1.00 90.56 122 LEU A N 1
ATOM 1003 C CA . LEU A 1 122 ? -6.368 8.240 -16.928 1.00 90.56 122 LEU A CA 1
ATOM 1004 C C . LEU A 1 122 ? -5.743 9.601 -16.618 1.00 90.56 122 LEU A C 1
ATOM 1006 O O . LEU A 1 122 ? -5.192 9.771 -15.535 1.00 90.56 122 LEU A O 1
ATOM 1010 N N . ASP A 1 123 ? -5.902 10.582 -17.510 1.00 90.50 123 ASP A N 1
ATOM 1011 C CA . ASP A 1 123 ? -5.409 11.947 -17.277 1.00 90.50 123 ASP A CA 1
ATOM 1012 C C . ASP A 1 123 ? -6.018 12.559 -16.005 1.00 90.50 123 ASP A C 1
ATOM 1014 O O . ASP A 1 123 ? -5.295 13.015 -15.117 1.00 90.50 123 ASP A O 1
ATOM 1018 N N . ARG A 1 124 ? -7.345 12.448 -15.837 1.00 94.00 124 ARG A N 1
ATOM 1019 C CA . ARG A 1 124 ? -8.029 12.869 -14.604 1.00 94.00 124 ARG A CA 1
ATOM 1020 C C . ARG A 1 124 ? -7.460 12.174 -13.364 1.00 94.00 124 ARG A C 1
ATOM 1022 O O . ARG A 1 124 ? -7.204 12.839 -12.363 1.00 94.00 124 ARG A O 1
ATOM 1029 N N . SER A 1 125 ? -7.242 10.862 -13.426 1.00 95.81 125 SER A N 1
ATOM 1030 C CA . SER A 1 125 ? -6.708 10.092 -12.295 1.00 95.81 125 SER A CA 1
ATOM 1031 C C . SER A 1 125 ? -5.300 10.559 -11.908 1.00 95.81 125 SER A C 1
ATOM 1033 O O . SER A 1 125 ? -5.000 10.719 -10.727 1.00 95.81 125 SER A O 1
ATOM 1035 N N . PHE A 1 126 ? -4.447 10.867 -12.887 1.00 95.12 126 PHE A N 1
ATOM 1036 C CA . PHE A 1 126 ? -3.118 11.428 -12.632 1.00 95.12 126 PHE A CA 1
ATOM 1037 C C . PHE A 1 126 ? -3.169 12.839 -12.049 1.00 95.12 126 PHE A C 1
ATOM 1039 O O . PHE A 1 126 ? -2.406 13.140 -11.129 1.00 95.12 126 PHE A O 1
ATOM 1046 N N . ASN A 1 127 ? -4.085 13.686 -12.521 1.00 94.44 127 ASN A N 1
ATOM 1047 C CA . ASN A 1 127 ? -4.294 15.013 -11.943 1.00 94.44 127 ASN A CA 1
ATOM 1048 C C . ASN A 1 127 ? -4.716 14.923 -10.467 1.00 94.44 127 ASN A C 1
ATOM 1050 O O . ASN A 1 127 ? -4.220 15.690 -9.648 1.00 94.44 127 ASN A O 1
ATOM 1054 N N . ILE A 1 128 ? -5.533 13.935 -10.094 1.00 96.25 128 ILE A N 1
ATOM 1055 C CA . ILE A 1 128 ? -5.921 13.692 -8.695 1.00 96.25 128 ILE A CA 1
ATOM 1056 C C . ILE A 1 128 ? -4.732 13.202 -7.845 1.00 96.25 128 ILE A C 1
ATOM 1058 O O . ILE A 1 128 ? -4.545 13.658 -6.717 1.00 96.25 128 ILE A O 1
ATOM 1062 N N . ILE A 1 129 ? -3.911 12.275 -8.357 1.00 96.69 129 ILE A N 1
ATOM 1063 C CA . ILE A 1 129 ? -2.857 11.615 -7.556 1.00 96.69 129 ILE A CA 1
ATOM 1064 C C . ILE A 1 129 ? -1.557 12.437 -7.479 1.00 96.69 129 ILE A C 1
ATOM 1066 O O . ILE A 1 129 ? -0.878 12.478 -6.440 1.00 96.69 129 ILE A O 1
ATOM 1070 N N . HIS A 1 130 ? -1.183 13.061 -8.596 1.00 95.44 130 HIS A N 1
ATOM 1071 C CA . HIS A 1 130 ? 0.112 13.711 -8.804 1.00 95.44 130 HIS A CA 1
ATOM 1072 C C . HIS A 1 130 ? 0.008 15.170 -9.270 1.00 95.44 130 HIS A C 1
ATOM 1074 O O . HIS A 1 130 ? 1.030 15.852 -9.310 1.00 95.44 130 HIS A O 1
ATOM 1080 N N . GLY A 1 131 ? -1.185 15.659 -9.624 1.00 93.81 131 GLY A N 1
ATOM 1081 C CA . GLY A 1 131 ? -1.400 17.018 -10.138 1.00 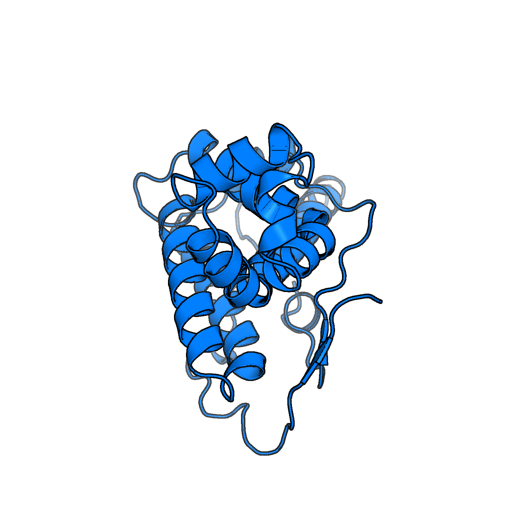93.81 131 GLY A CA 1
ATOM 1082 C C . GLY A 1 131 ? -1.106 17.194 -11.630 1.00 93.81 131 GLY A C 1
ATOM 1083 O O . GLY A 1 131 ? -1.524 18.192 -12.207 1.00 93.81 131 GLY A O 1
ATOM 1084 N N . ASN A 1 132 ? -0.394 16.253 -12.259 1.00 90.62 132 ASN A N 1
ATOM 1085 C CA . ASN A 1 132 ? -0.155 16.228 -13.699 1.00 90.62 132 ASN A CA 1
ATOM 1086 C C . ASN A 1 132 ? 0.208 14.823 -14.209 1.00 90.62 132 ASN A C 1
ATOM 1088 O O . ASN A 1 132 ? 0.717 13.964 -13.477 1.00 90.62 132 ASN A O 1
ATOM 1092 N N . LEU A 1 133 ? 0.001 14.616 -15.509 1.00 89.69 133 LEU A N 1
ATOM 1093 C CA . LEU A 1 133 ? 0.497 13.455 -16.237 1.00 89.69 133 LEU A CA 1
ATOM 1094 C C . LEU A 1 133 ? 1.809 13.816 -16.945 1.00 89.69 133 LEU A C 1
ATOM 1096 O O . LEU A 1 133 ? 1.829 14.547 -17.934 1.00 89.69 133 LEU A O 1
ATOM 1100 N N . THR A 1 134 ? 2.927 13.307 -16.433 1.00 88.31 134 THR A N 1
ATOM 1101 C CA . THR A 1 134 ? 4.268 13.500 -16.999 1.00 88.31 134 THR A CA 1
ATOM 1102 C C . THR A 1 134 ? 5.032 12.178 -16.979 1.00 88.31 134 THR A C 1
ATOM 1104 O O . THR A 1 134 ? 4.728 11.312 -16.160 1.00 88.31 134 THR A O 1
ATOM 1107 N N . PRO A 1 135 ? 6.077 11.996 -17.807 1.00 87.75 135 PRO A N 1
ATOM 1108 C CA . PRO A 1 135 ? 6.889 10.778 -17.762 1.00 87.75 135 PRO A CA 1
ATOM 1109 C C . PRO A 1 135 ? 7.426 10.459 -16.355 1.00 87.75 135 PRO A C 1
ATOM 1111 O O . PRO A 1 135 ? 7.450 9.299 -15.953 1.00 87.75 135 PRO A O 1
ATOM 1114 N N . LYS A 1 136 ? 7.783 11.494 -15.580 1.00 91.50 136 LYS A N 1
ATOM 1115 C CA . LYS A 1 136 ? 8.236 11.357 -14.190 1.00 91.50 136 LYS A CA 1
ATOM 1116 C C . LYS A 1 136 ? 7.120 10.870 -13.266 1.00 91.50 136 LYS A C 1
ATOM 1118 O O . LYS A 1 136 ? 7.375 10.002 -12.435 1.00 91.50 136 LYS A O 1
ATOM 1123 N N . THR A 1 137 ? 5.899 11.401 -13.393 1.00 93.50 137 THR A N 1
ATOM 1124 C CA . THR A 1 137 ? 4.785 10.921 -12.564 1.00 93.50 137 THR A CA 1
ATOM 1125 C C . THR A 1 137 ? 4.404 9.498 -12.934 1.00 93.50 137 THR A C 1
ATOM 1127 O O . THR A 1 137 ? 4.196 8.715 -12.023 1.00 93.50 137 THR A O 1
ATOM 1130 N N . ILE A 1 138 ? 4.440 9.107 -14.214 1.00 92.31 138 ILE A N 1
ATOM 1131 C CA . ILE A 1 138 ? 4.211 7.709 -14.620 1.00 92.31 138 ILE A CA 1
ATOM 1132 C C . ILE A 1 138 ? 5.257 6.778 -13.978 1.00 92.31 138 ILE A C 1
ATOM 1134 O O . ILE A 1 138 ? 4.888 5.729 -13.453 1.00 92.31 138 ILE A O 1
ATOM 1138 N N . GLN A 1 139 ? 6.545 7.151 -13.974 1.00 92.62 139 GLN A N 1
ATOM 1139 C CA . GLN A 1 139 ? 7.607 6.322 -13.375 1.00 92.62 139 GLN A CA 1
ATOM 1140 C C . GLN A 1 139 ? 7.382 6.135 -11.877 1.00 92.62 139 GLN A C 1
ATOM 1142 O O . GLN A 1 139 ? 7.399 5.007 -11.383 1.00 92.62 139 GLN A O 1
ATOM 1147 N N . LEU A 1 140 ? 7.083 7.235 -11.185 1.00 94.94 140 LEU A N 1
ATOM 1148 C CA . LEU A 1 140 ? 6.725 7.218 -9.773 1.00 94.94 140 LEU A CA 1
ATOM 1149 C C . LEU A 1 140 ? 5.500 6.328 -9.523 1.00 94.94 140 LEU A C 1
ATOM 1151 O O . LEU A 1 140 ? 5.533 5.470 -8.647 1.00 94.94 140 LEU A O 1
ATOM 1155 N N . THR A 1 141 ? 4.443 6.469 -10.323 1.00 95.25 141 THR A N 1
ATOM 1156 C CA . THR A 1 141 ? 3.234 5.651 -10.208 1.00 95.25 141 THR A CA 1
ATOM 1157 C C . THR A 1 141 ? 3.533 4.160 -10.370 1.00 95.25 141 THR A C 1
ATOM 1159 O O . THR A 1 141 ? 3.005 3.360 -9.601 1.00 95.25 141 THR A O 1
ATOM 1162 N N . ILE A 1 142 ? 4.397 3.766 -11.318 1.00 93.62 142 ILE A N 1
ATOM 1163 C CA . ILE A 1 142 ? 4.813 2.362 -11.483 1.00 93.62 142 ILE A CA 1
ATOM 1164 C C . ILE A 1 142 ? 5.511 1.849 -10.223 1.00 93.62 142 ILE A C 1
ATOM 1166 O O . ILE A 1 142 ? 5.175 0.765 -9.744 1.00 93.62 142 ILE A O 1
ATOM 1170 N N . ALA A 1 143 ? 6.436 2.627 -9.658 1.00 94.38 143 ALA A N 1
ATOM 1171 C CA . ALA A 1 143 ? 7.115 2.270 -8.413 1.00 94.38 143 ALA A CA 1
ATOM 1172 C C . ALA A 1 143 ? 6.148 2.197 -7.211 1.00 94.38 143 ALA A C 1
ATOM 1174 O O . ALA A 1 143 ? 6.398 1.463 -6.258 1.00 94.38 143 ALA A O 1
ATOM 1175 N N . GLN A 1 144 ? 5.012 2.897 -7.274 1.00 96.44 144 GLN A N 1
ATOM 1176 C CA . GLN A 1 144 ? 3.956 2.907 -6.253 1.00 96.44 144 GLN A CA 1
ATOM 1177 C C . GLN A 1 144 ? 2.898 1.808 -6.421 1.00 96.44 144 GLN A C 1
ATOM 1179 O O . GLN A 1 144 ? 2.107 1.575 -5.501 1.00 96.44 144 GLN A O 1
ATOM 1184 N N . LEU A 1 145 ? 2.876 1.101 -7.558 1.00 94.75 145 LEU A N 1
ATOM 1185 C CA . LEU A 1 145 ? 1.875 0.068 -7.843 1.00 94.75 145 LEU A CA 1
ATOM 1186 C C . LEU A 1 145 ? 1.754 -1.008 -6.755 1.00 94.75 145 LEU A C 1
ATOM 1188 O O . LEU A 1 145 ? 0.614 -1.399 -6.492 1.00 94.75 145 LEU A O 1
ATOM 1192 N N . PRO A 1 146 ? 2.830 -1.495 -6.101 1.00 94.06 146 PRO A N 1
ATOM 1193 C CA . PRO A 1 146 ? 2.689 -2.468 -5.020 1.00 94.06 146 PRO A CA 1
ATOM 1194 C C . PRO A 1 146 ? 1.845 -1.939 -3.852 1.00 94.06 146 PRO A C 1
ATOM 1196 O O . PRO A 1 146 ? 0.920 -2.625 -3.413 1.00 94.06 146 PRO A O 1
ATOM 1199 N N . ALA A 1 147 ? 2.107 -0.706 -3.400 1.00 96.19 147 ALA A N 1
ATOM 1200 C C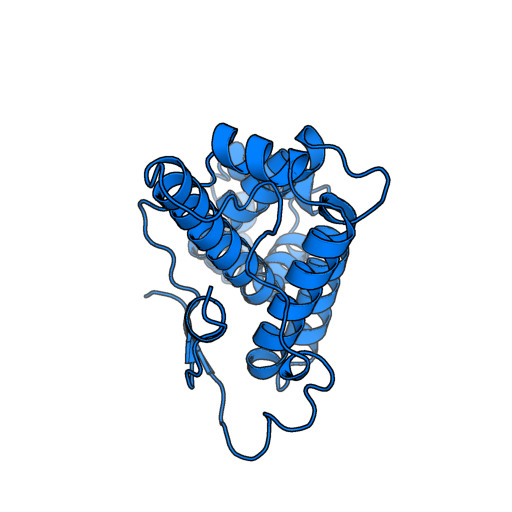A . ALA A 1 147 ? 1.363 -0.058 -2.321 1.00 96.19 147 ALA A CA 1
ATOM 1201 C C . ALA A 1 147 ? -0.104 0.159 -2.706 1.00 96.19 147 ALA A C 1
ATOM 1203 O O . ALA A 1 147 ? -1.012 -0.299 -2.012 1.00 96.19 147 ALA A O 1
ATOM 1204 N N . TYR A 1 148 ? -0.332 0.787 -3.861 1.00 96.44 148 TYR A N 1
ATOM 1205 C CA . TYR A 1 148 ? -1.666 1.058 -4.385 1.00 96.44 148 TYR A CA 1
ATOM 1206 C C . TYR A 1 148 ? -2.491 -0.210 -4.570 1.00 96.44 148 TYR A C 1
ATOM 1208 O O . TYR A 1 148 ? -3.609 -0.311 -4.067 1.00 96.44 148 TYR A O 1
ATOM 1216 N N . THR A 1 149 ? -1.933 -1.207 -5.249 1.00 94.75 149 THR A N 1
ATOM 1217 C CA . THR A 1 149 ? -2.652 -2.441 -5.557 1.00 94.75 149 THR A CA 1
ATOM 1218 C C . THR A 1 149 ? -3.035 -3.192 -4.291 1.00 94.75 149 THR A C 1
ATOM 1220 O O . THR A 1 149 ? -4.182 -3.619 -4.164 1.00 94.75 149 THR A O 1
ATOM 1223 N N . MET A 1 150 ? -2.111 -3.334 -3.336 1.00 93.81 150 MET A N 1
ATOM 1224 C CA . MET A 1 150 ? -2.413 -4.030 -2.086 1.00 93.81 150 MET A CA 1
ATOM 1225 C C . MET A 1 150 ? -3.409 -3.271 -1.223 1.00 93.81 150 MET A C 1
ATOM 1227 O O . MET A 1 150 ? -4.301 -3.895 -0.650 1.00 93.81 150 MET A O 1
ATOM 1231 N N . PHE A 1 151 ? -3.310 -1.942 -1.173 1.00 95.50 151 PHE A N 1
ATOM 1232 C CA . PHE A 1 151 ? -4.268 -1.140 -0.430 1.00 95.50 151 PHE A CA 1
ATOM 1233 C C . PHE A 1 151 ? -5.686 -1.304 -0.983 1.00 95.50 151 PHE A C 1
ATOM 1235 O O . PHE A 1 151 ? -6.597 -1.664 -0.238 1.00 95.50 151 PHE A O 1
ATOM 1242 N N . ILE A 1 152 ? -5.873 -1.146 -2.300 1.00 95.25 152 ILE A N 1
ATOM 1243 C CA . ILE A 1 152 ? -7.201 -1.300 -2.909 1.00 95.25 152 ILE A CA 1
ATOM 1244 C C . ILE A 1 152 ? -7.710 -2.741 -2.792 1.00 95.25 152 ILE A C 1
ATOM 1246 O O . ILE A 1 152 ? -8.894 -2.940 -2.535 1.00 95.25 152 ILE A O 1
ATOM 1250 N N . LYS A 1 153 ? -6.843 -3.758 -2.901 1.00 92.56 153 LYS A N 1
ATOM 1251 C CA 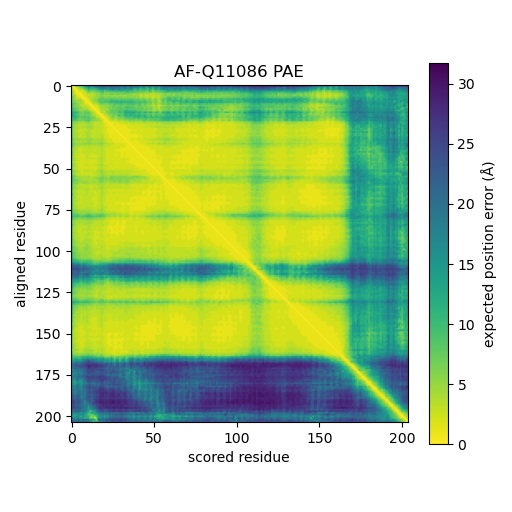. LYS A 1 153 ? -7.231 -5.159 -2.651 1.00 92.56 153 LYS A CA 1
ATOM 1252 C C . LYS A 1 153 ? -7.836 -5.351 -1.266 1.00 92.56 153 LYS A C 1
ATOM 1254 O O . LYS A 1 153 ? -8.898 -5.956 -1.140 1.00 92.56 153 LYS A O 1
ATOM 1259 N N . VAL A 1 154 ? -7.155 -4.846 -0.241 1.00 92.06 154 VAL A N 1
ATOM 1260 C CA . VAL A 1 154 ? -7.612 -4.969 1.144 1.00 92.06 154 VAL A CA 1
ATOM 1261 C C . VAL A 1 154 ? -8.920 -4.208 1.343 1.00 92.06 154 VAL A C 1
ATOM 1263 O O . VAL A 1 154 ? -9.854 -4.773 1.905 1.00 92.06 154 VAL A O 1
ATOM 1266 N N . VAL A 1 155 ? -9.040 -2.988 0.809 1.00 93.44 155 VAL A N 1
ATOM 1267 C CA . VAL A 1 155 ? -10.296 -2.219 0.858 1.00 93.44 155 VAL A CA 1
ATOM 1268 C C . VAL A 1 155 ? -11.446 -2.988 0.206 1.00 93.44 155 VAL A C 1
ATOM 1270 O O . VAL A 1 155 ? -12.489 -3.144 0.830 1.00 93.44 155 VAL A O 1
ATOM 1273 N N . VAL A 1 156 ? -11.262 -3.535 -0.998 1.00 92.12 156 VAL A N 1
ATOM 1274 C CA . VAL A 1 156 ? -12.308 -4.309 -1.692 1.00 92.12 156 VAL A CA 1
ATOM 1275 C C . VAL A 1 156 ? -12.721 -5.545 -0.888 1.00 92.12 156 VAL A C 1
ATOM 1277 O O . VAL A 1 156 ? -13.914 -5.816 -0.748 1.00 92.12 156 VAL A O 1
ATOM 1280 N N . ASN A 1 157 ? -11.764 -6.278 -0.314 1.00 89.25 157 ASN A N 1
ATOM 1281 C CA . ASN A 1 157 ? -12.065 -7.436 0.533 1.00 89.25 157 ASN A CA 1
ATOM 1282 C C . ASN A 1 157 ? -12.854 -7.033 1.790 1.00 89.25 157 ASN A C 1
ATOM 1284 O O . ASN A 1 157 ? -13.802 -7.717 2.180 1.00 89.25 157 ASN A O 1
ATOM 1288 N N . LEU A 1 158 ? -12.494 -5.905 2.409 1.00 90.00 158 LEU A N 1
ATOM 1289 C CA . LEU A 1 158 ? -13.217 -5.355 3.555 1.00 90.00 158 LEU A CA 1
ATOM 1290 C C . LEU A 1 158 ? -14.644 -4.940 3.178 1.00 90.00 158 LEU A C 1
ATOM 1292 O O . LEU A 1 158 ? -15.569 -5.247 3.924 1.00 90.00 158 LEU A O 1
ATOM 1296 N N . GLN A 1 159 ? -14.845 -4.319 2.012 1.00 90.88 159 GLN A N 1
ATOM 1297 C CA . GLN A 1 159 ? -16.177 -3.948 1.522 1.00 90.88 159 GLN A CA 1
ATOM 1298 C C . GLN A 1 159 ? -17.071 -5.173 1.312 1.00 90.88 159 GLN A C 1
ATOM 1300 O O . GLN A 1 159 ? -18.202 -5.199 1.793 1.00 90.88 159 GLN A O 1
ATOM 1305 N N . GLN A 1 160 ? -16.550 -6.220 0.666 1.00 87.75 160 GLN A N 1
ATOM 1306 C CA . GLN A 1 160 ? -17.291 -7.471 0.471 1.00 87.75 160 GLN A CA 1
ATOM 1307 C C . GLN A 1 160 ? -17.710 -8.092 1.806 1.00 87.75 160 GLN A C 1
ATOM 1309 O O . GLN A 1 160 ? -18.820 -8.609 1.948 1.00 87.75 160 GLN A O 1
ATOM 1314 N N . ARG A 1 161 ? -16.831 -8.043 2.811 1.00 84.88 161 ARG A N 1
ATOM 1315 C CA . ARG A 1 161 ? -17.159 -8.526 4.153 1.00 84.88 161 ARG A CA 1
ATOM 1316 C C . ARG A 1 161 ? -18.222 -7.661 4.826 1.00 84.88 161 ARG A C 1
ATOM 1318 O O . ARG A 1 161 ? -19.178 -8.223 5.354 1.00 84.88 161 ARG A O 1
ATOM 1325 N N . TRP A 1 162 ? -18.086 -6.338 4.754 1.00 86.44 162 TRP A N 1
ATOM 1326 C CA . TRP A 1 162 ? -19.042 -5.382 5.316 1.00 86.44 162 TRP A CA 1
ATOM 1327 C C . TRP A 1 162 ? -20.464 -5.634 4.798 1.00 86.44 162 TRP A C 1
ATOM 1329 O O . TRP A 1 162 ? -21.419 -5.703 5.572 1.00 86.44 162 TRP A O 1
ATOM 1339 N N . GLU A 1 163 ? -20.609 -5.859 3.490 1.00 85.31 163 GLU A N 1
ATOM 1340 C CA . GLU A 1 163 ? -21.892 -6.220 2.879 1.00 85.31 163 GLU A CA 1
ATOM 1341 C C . GLU A 1 163 ? -22.413 -7.578 3.371 1.00 85.31 163 GLU A C 1
ATOM 1343 O O . GLU A 1 163 ? -23.579 -7.700 3.757 1.00 85.31 163 GLU A O 1
ATOM 1348 N N . ASN A 1 164 ? -21.550 -8.597 3.403 1.00 82.44 164 ASN A N 1
ATOM 1349 C CA . ASN A 1 164 ? -21.924 -9.950 3.818 1.00 82.44 164 ASN A CA 1
ATOM 1350 C C . ASN A 1 164 ? -22.359 -10.028 5.290 1.00 82.44 164 ASN A C 1
ATOM 1352 O O . ASN A 1 164 ? -23.273 -10.784 5.628 1.00 82.44 164 ASN A O 1
ATOM 1356 N N . GLU A 1 165 ? -21.724 -9.270 6.181 1.00 72.94 165 GLU A N 1
ATOM 1357 C CA . GLU A 1 165 ? -22.075 -9.240 7.604 1.00 72.94 165 GLU A CA 1
ATOM 1358 C C . GLU A 1 165 ? -23.334 -8.416 7.868 1.00 72.94 165 GLU A C 1
ATOM 1360 O O . GLU A 1 165 ? -24.164 -8.835 8.674 1.00 72.94 165 GLU A O 1
ATOM 1365 N N . LYS A 1 166 ? -23.575 -7.338 7.110 1.00 64.94 166 LYS A N 1
ATOM 1366 C CA . LYS A 1 166 ? -24.848 -6.598 7.159 1.00 64.94 166 LYS A CA 1
ATOM 1367 C C . LYS A 1 166 ? -26.055 -7.493 6.846 1.00 64.94 166 LYS A C 1
ATOM 1369 O O . LYS A 1 166 ? -27.138 -7.311 7.407 1.00 64.94 166 LYS A O 1
ATOM 1374 N N . LEU A 1 167 ? -25.872 -8.489 5.977 1.00 59.22 167 LEU A N 1
ATOM 1375 C CA . LEU A 1 167 ? -26.895 -9.490 5.655 1.00 59.22 167 LEU A CA 1
ATOM 1376 C C . LEU A 1 167 ? -27.074 -10.538 6.769 1.00 59.22 167 LEU A C 1
ATOM 1378 O O . LEU A 1 167 ? -28.178 -11.061 6.960 1.00 59.22 167 LEU A O 1
ATOM 1382 N N . LYS A 1 168 ? -26.031 -10.817 7.559 1.00 56.16 168 LYS A N 1
ATOM 1383 C CA . LYS A 1 168 ? -26.092 -11.708 8.725 1.00 56.16 168 LYS A CA 1
ATOM 1384 C C . LYS A 1 168 ? -26.674 -10.955 9.927 1.00 56.16 168 LYS A C 1
ATOM 1386 O O . LYS A 1 168 ? -25.974 -10.579 10.855 1.00 56.16 168 LYS A O 1
ATOM 1391 N N . LYS A 1 169 ? -28.003 -10.797 9.946 1.00 45.31 169 LYS A N 1
ATOM 1392 C CA . LYS A 1 169 ? -28.822 -10.177 11.020 1.00 45.31 169 LYS A CA 1
ATOM 1393 C C . LYS A 1 169 ? -28.677 -10.774 12.444 1.00 45.31 169 LYS A C 1
ATOM 1395 O O . LYS A 1 169 ? -29.540 -10.526 13.287 1.00 45.31 169 LYS A O 1
ATOM 1400 N N . LYS A 1 170 ? -27.656 -11.574 12.764 1.00 39.16 170 LYS A N 1
ATOM 1401 C CA . LYS A 1 170 ? -27.491 -12.195 14.085 1.00 39.16 170 LYS A CA 1
ATOM 1402 C C . LYS A 1 170 ? -26.044 -12.096 14.593 1.00 39.16 170 LYS A C 1
ATOM 1404 O O . LYS A 1 170 ? -25.141 -12.689 14.025 1.00 39.16 170 LYS A O 1
ATOM 1409 N N . SER A 1 171 ? -25.943 -11.369 15.708 1.00 40.34 171 SER A N 1
ATOM 1410 C CA . SER A 1 171 ? -25.018 -11.466 16.851 1.00 40.34 171 SER A CA 1
ATOM 1411 C C . SER A 1 171 ? -23.726 -10.652 16.957 1.00 40.34 171 SER A C 1
ATOM 1413 O O . SER A 1 171 ? -23.301 -10.508 18.096 1.00 40.34 171 SER A O 1
ATOM 1415 N N . ILE A 1 172 ? -23.148 -10.033 15.922 1.00 42.88 172 ILE A N 1
ATOM 1416 C CA . ILE A 1 172 ? -21.997 -9.117 16.120 1.00 42.88 172 ILE A CA 1
ATOM 1417 C C . ILE A 1 172 ? -22.129 -7.930 15.162 1.00 42.88 172 ILE A C 1
ATOM 1419 O O . ILE A 1 172 ? -22.190 -8.107 13.948 1.00 42.88 172 ILE A O 1
ATOM 1423 N N . ARG A 1 173 ? -22.279 -6.715 15.704 1.00 45.00 173 ARG A N 1
ATOM 1424 C CA . ARG A 1 173 ? -22.399 -5.484 14.908 1.00 45.00 173 ARG A CA 1
ATOM 1425 C C . ARG A 1 173 ? -21.004 -4.894 14.703 1.00 45.00 173 ARG A C 1
ATOM 1427 O O . ARG A 1 173 ? -20.460 -4.313 15.639 1.00 45.00 173 ARG A O 1
ATOM 1434 N N . PHE A 1 174 ? -20.499 -4.953 13.471 1.00 45.78 174 PHE A N 1
ATOM 1435 C CA . PHE A 1 174 ? -19.279 -4.247 13.045 1.00 45.78 174 PHE A CA 1
ATOM 1436 C C . PHE A 1 174 ? -19.337 -2.730 13.313 1.00 45.78 174 PHE A C 1
ATOM 1438 O O . PHE A 1 174 ? -18.309 -2.085 13.459 1.00 45.78 174 PHE A O 1
ATOM 1445 N N . GLU A 1 175 ? -20.546 -2.164 13.417 1.00 49.00 175 GLU A N 1
ATOM 1446 C CA . GLU A 1 175 ? -20.787 -0.758 13.775 1.00 49.00 175 GLU A CA 1
ATOM 1447 C C . GLU A 1 175 ? -20.352 -0.401 15.206 1.00 49.00 175 GLU A C 1
ATOM 1449 O O . GLU A 1 175 ? -20.100 0.764 15.490 1.00 49.00 175 GLU A O 1
ATOM 1454 N N . THR A 1 176 ? -20.296 -1.379 16.113 1.00 46.00 176 THR A N 1
ATOM 1455 C CA . THR A 1 176 ? -19.917 -1.173 17.525 1.00 46.00 176 THR A CA 1
ATOM 1456 C C . THR A 1 176 ? -18.546 -1.734 17.868 1.00 46.00 176 THR A C 1
ATOM 1458 O O . THR A 1 176 ? -17.979 -1.330 18.876 1.00 46.00 176 THR A O 1
ATOM 1461 N N . ASP A 1 177 ? -18.030 -2.648 17.050 1.00 49.84 177 ASP A N 1
ATOM 1462 C CA . ASP A 1 177 ? -16.720 -3.262 17.229 1.00 49.84 177 ASP A CA 1
ATOM 1463 C C . ASP A 1 177 ? -16.256 -3.792 15.862 1.00 49.84 177 ASP A C 1
ATOM 1465 O O . ASP A 1 177 ? -16.666 -4.886 15.451 1.00 49.84 177 ASP A O 1
ATOM 1469 N N . PRO A 1 178 ? -15.535 -2.987 15.058 1.00 54.53 178 PRO A N 1
ATOM 1470 C CA . PRO A 1 178 ? -15.013 -3.461 13.793 1.00 54.53 178 PRO A CA 1
ATOM 1471 C C . PRO A 1 178 ? -13.940 -4.499 14.102 1.00 54.53 178 PRO A C 1
ATOM 1473 O O . PRO A 1 178 ? -12.810 -4.158 14.429 1.00 54.53 178 PRO A O 1
ATOM 1476 N N . GLU A 1 179 ? -14.340 -5.765 13.993 1.00 53.25 179 GLU A N 1
ATOM 1477 C CA . GLU A 1 179 ? -13.716 -7.005 14.482 1.00 53.25 179 GLU A CA 1
ATOM 1478 C C . GLU A 1 179 ? -12.356 -7.355 13.822 1.00 53.25 179 GLU A C 1
ATOM 1480 O O . GLU A 1 179 ? -11.976 -8.517 13.632 1.00 53.25 179 GLU A O 1
ATOM 1485 N N . TRP A 1 180 ? -11.625 -6.339 13.381 1.00 57.09 180 TRP A N 1
ATOM 1486 C CA . TRP A 1 180 ? -10.226 -6.395 13.020 1.00 57.09 180 TRP A CA 1
ATOM 1487 C C . TRP A 1 180 ? -9.496 -5.253 13.735 1.00 57.09 180 TRP A C 1
ATOM 1489 O O . TRP A 1 180 ? -9.576 -4.088 13.337 1.00 57.09 180 TRP A O 1
ATOM 1499 N N . GLU A 1 181 ? -8.772 -5.614 14.789 1.00 51.72 181 GLU A N 1
ATOM 1500 C CA . GLU A 1 181 ? -7.635 -4.852 15.282 1.00 51.72 181 GLU A CA 1
ATOM 1501 C C . GLU A 1 181 ? -6.368 -5.557 14.789 1.00 51.72 181 GLU A C 1
ATOM 1503 O O . GLU A 1 181 ? -6.314 -6.790 14.836 1.00 51.72 181 GLU A O 1
ATOM 1508 N N . PRO A 1 182 ? -5.349 -4.827 14.308 1.00 47.28 182 PRO A N 1
ATOM 1509 C CA . PRO A 1 182 ? -4.063 -5.442 14.037 1.00 47.28 182 PRO A CA 1
ATOM 1510 C C . PRO A 1 182 ? -3.532 -6.026 15.346 1.00 47.28 182 PRO A C 1
ATOM 1512 O O . PRO A 1 182 ? -3.275 -5.288 16.296 1.00 47.28 182 PRO A O 1
ATOM 1515 N N . ASP A 1 183 ? -3.394 -7.349 15.391 1.00 40.94 183 ASP A N 1
ATOM 1516 C CA . ASP A 1 183 ? -2.751 -8.051 16.498 1.00 40.94 183 ASP A CA 1
ATOM 1517 C C . ASP A 1 183 ? -1.366 -7.420 16.750 1.00 40.94 183 ASP A C 1
ATOM 1519 O O . ASP A 1 183 ? -0.717 -6.943 15.813 1.00 40.94 183 ASP A O 1
ATOM 1523 N N . GLU A 1 184 ? -0.884 -7.417 17.996 1.00 39.16 184 GLU A N 1
ATOM 1524 C CA . GLU A 1 184 ? 0.419 -6.864 18.408 1.00 39.16 184 GLU A CA 1
ATOM 1525 C C . GLU A 1 184 ? 1.588 -7.356 17.528 1.00 39.16 184 GLU A C 1
ATOM 1527 O O . GLU A 1 184 ? 2.627 -6.707 17.434 1.00 39.16 184 GLU A O 1
ATOM 1532 N N . ARG A 1 185 ? 1.392 -8.452 16.786 1.00 39.44 185 ARG A N 1
ATOM 1533 C CA . ARG A 1 185 ? 2.267 -8.965 15.716 1.00 39.44 185 ARG A CA 1
ATOM 1534 C C . ARG A 1 185 ? 2.528 -7.995 14.552 1.00 39.44 185 ARG A C 1
ATOM 1536 O O . ARG A 1 185 ? 3.486 -8.198 13.809 1.00 39.44 185 ARG A O 1
ATOM 1543 N N . VAL A 1 186 ? 1.701 -6.969 14.366 1.00 41.62 186 VAL A N 1
ATOM 1544 C CA . VAL A 1 186 ? 1.875 -5.912 13.351 1.00 41.62 186 VAL A CA 1
ATOM 1545 C C . VAL A 1 186 ? 2.806 -4.796 13.859 1.00 41.62 186 VAL A C 1
ATOM 1547 O O . VAL A 1 186 ? 3.293 -3.963 13.093 1.00 41.62 186 VAL A O 1
ATOM 1550 N N . VAL A 1 187 ? 3.134 -4.802 15.150 1.00 38.84 187 VAL A N 1
ATOM 1551 C CA . VAL A 1 187 ? 4.059 -3.863 15.780 1.00 38.84 187 VAL A CA 1
ATOM 1552 C C . VAL A 1 187 ? 5.414 -4.574 15.922 1.00 38.84 187 VAL A C 1
ATOM 1554 O O . VAL A 1 187 ? 5.574 -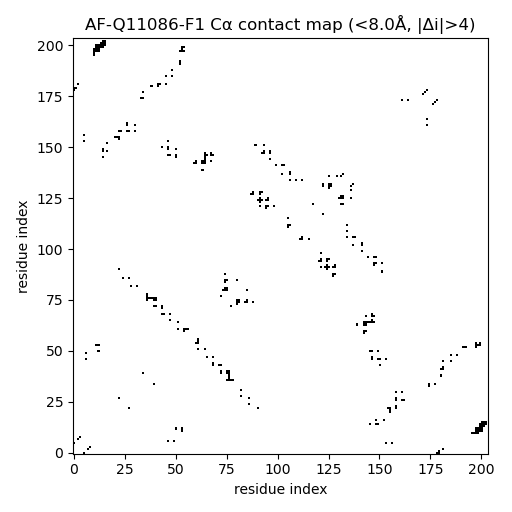5.425 16.784 1.00 38.84 187 VAL A O 1
ATOM 1557 N N . LEU A 1 188 ? 6.386 -4.203 15.065 1.00 35.84 188 LEU A N 1
ATOM 1558 C CA . LEU A 1 188 ? 7.797 -4.670 14.964 1.00 35.84 188 LEU A CA 1
ATOM 1559 C C . LEU A 1 188 ? 8.091 -5.702 13.844 1.00 35.84 188 LEU A C 1
ATOM 1561 O O . LEU A 1 188 ? 8.389 -6.867 14.083 1.00 35.84 188 LEU A O 1
ATOM 1565 N N . PHE A 1 189 ? 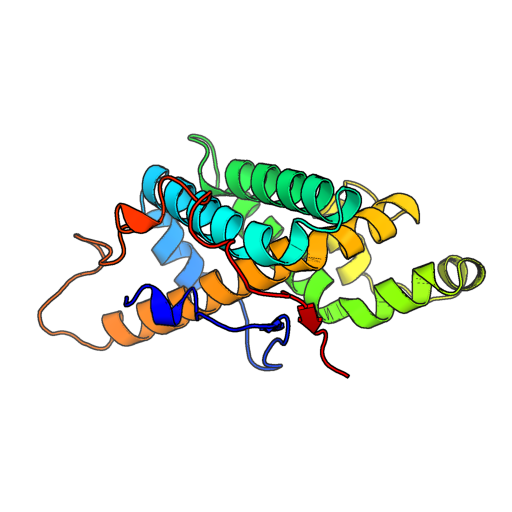8.125 -5.239 12.589 1.00 45.56 189 PHE A N 1
ATOM 1566 C CA . PHE A 1 189 ? 8.399 -6.044 11.381 1.00 45.56 189 PHE A CA 1
ATOM 1567 C C . PHE A 1 189 ? 9.857 -6.526 11.177 1.00 45.56 189 PHE A C 1
ATOM 1569 O O . PHE A 1 189 ? 10.173 -7.070 10.122 1.00 45.56 189 PHE A O 1
ATOM 1576 N N . GLN A 1 190 ? 10.763 -6.393 12.151 1.00 37.88 190 GLN A N 1
ATOM 1577 C CA . GLN A 1 190 ? 12.147 -6.883 11.988 1.00 37.88 190 GLN A CA 1
ATOM 1578 C C . GLN A 1 190 ? 12.273 -8.420 12.012 1.00 37.88 190 GLN A C 1
ATOM 1580 O O . GLN A 1 190 ? 13.277 -8.957 11.553 1.00 37.88 190 GLN A O 1
ATOM 1585 N N . THR A 1 191 ? 11.265 -9.152 12.493 1.00 41.75 191 THR A N 1
ATOM 1586 C CA . THR A 1 191 ? 11.332 -10.612 12.701 1.00 41.75 191 THR A CA 1
ATOM 1587 C C . THR A 1 191 ? 10.702 -11.467 11.596 1.00 41.75 191 THR A C 1
ATOM 1589 O O . THR A 1 191 ? 10.838 -12.687 11.643 1.00 41.75 191 THR A O 1
ATOM 1592 N N . PHE A 1 192 ? 10.075 -10.885 10.567 1.00 42.78 192 PHE A N 1
ATOM 1593 C CA . PHE A 1 192 ? 9.515 -11.660 9.442 1.00 42.78 192 PHE A CA 1
ATOM 1594 C C . PHE A 1 192 ? 10.526 -11.957 8.316 1.00 42.78 192 PHE A C 1
ATOM 1596 O O . PHE A 1 192 ? 10.226 -12.741 7.419 1.00 42.78 192 PHE A O 1
ATOM 1603 N N . ALA A 1 193 ? 11.723 -11.359 8.356 1.00 43.62 193 ALA A N 1
ATOM 1604 C CA . ALA A 1 193 ? 12.668 -11.337 7.235 1.00 43.62 193 ALA A CA 1
ATOM 1605 C C . ALA A 1 193 ? 13.775 -12.413 7.266 1.00 43.62 193 ALA A C 1
ATOM 1607 O O . ALA A 1 193 ? 14.586 -12.479 6.340 1.00 43.62 193 ALA A O 1
ATOM 1608 N N . SER A 1 194 ? 13.839 -13.286 8.275 1.00 39.19 194 SER A N 1
ATOM 1609 C CA . SER A 1 194 ? 14.825 -14.374 8.290 1.00 39.19 194 SER A CA 1
ATOM 1610 C C . SER A 1 194 ? 14.411 -15.521 7.351 1.00 39.19 194 SER A C 1
ATOM 1612 O O . SER A 1 194 ? 13.825 -16.514 7.769 1.00 39.19 194 SER A O 1
ATOM 1614 N N . GLY A 1 195 ? 14.748 -15.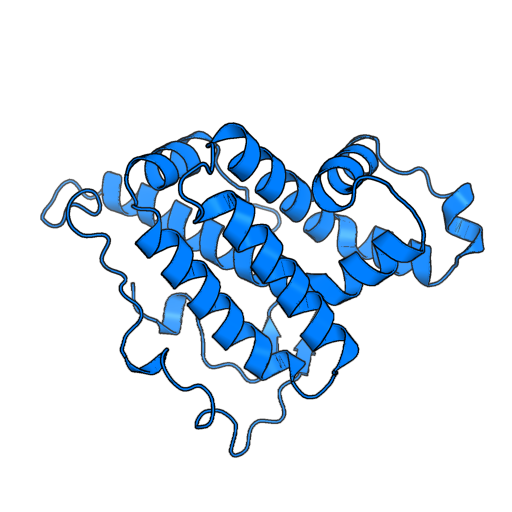400 6.059 1.00 42.62 195 GLY A N 1
ATOM 1615 C CA . GLY A 1 195 ? 14.828 -16.549 5.141 1.00 42.62 195 GLY A CA 1
ATOM 1616 C C . GLY A 1 195 ? 13.875 -16.590 3.939 1.00 42.62 195 GLY A C 1
ATOM 1617 O O . GLY A 1 195 ? 13.894 -17.584 3.217 1.00 42.62 195 GLY A O 1
ATOM 1618 N N . MET A 1 196 ? 13.079 -15.551 3.666 1.00 39.09 196 MET A N 1
ATOM 1619 C CA . MET A 1 196 ? 12.205 -15.508 2.480 1.00 39.09 196 MET A CA 1
ATOM 1620 C C . MET A 1 196 ? 12.813 -14.660 1.352 1.00 39.09 196 MET A C 1
ATOM 1622 O O . MET A 1 196 ? 13.075 -13.472 1.517 1.00 39.09 196 MET A O 1
ATOM 1626 N N . THR A 1 197 ? 13.016 -15.266 0.178 1.00 37.31 197 THR A N 1
ATOM 1627 C CA . THR A 1 197 ? 13.331 -14.552 -1.071 1.00 37.31 197 THR A CA 1
ATOM 1628 C C . THR A 1 197 ? 12.025 -14.059 -1.696 1.00 37.31 197 THR A C 1
ATOM 1630 O O . THR A 1 197 ? 11.448 -14.712 -2.562 1.00 37.31 197 THR A O 1
ATOM 1633 N N . SER A 1 198 ? 11.517 -12.922 -1.221 1.00 42.31 198 SER A N 1
ATOM 1634 C CA . SER A 1 198 ? 10.250 -12.359 -1.690 1.00 42.31 198 SER A CA 1
ATOM 1635 C C . SER A 1 198 ? 10.366 -11.817 -3.124 1.00 42.31 198 SER A C 1
ATOM 1637 O O . SER A 1 198 ? 11.278 -11.062 -3.457 1.00 42.31 198 SER A O 1
ATOM 1639 N N . ARG A 1 199 ? 9.451 -12.225 -4.015 1.00 41.09 199 ARG A N 1
ATOM 1640 C CA . ARG A 1 199 ? 9.352 -11.724 -5.407 1.00 41.09 199 ARG A CA 1
ATOM 1641 C C . ARG A 1 199 ? 8.001 -11.033 -5.630 1.00 41.09 199 ARG A C 1
ATOM 1643 O O . ARG A 1 199 ? 7.011 -11.390 -5.006 1.00 41.09 199 ARG A O 1
ATOM 1650 N N . ILE A 1 200 ? 7.917 -10.074 -6.551 1.00 46.81 200 ILE A N 1
ATOM 1651 C CA . ILE A 1 200 ? 6.649 -9.441 -6.966 1.00 46.81 200 ILE A CA 1
ATOM 1652 C C . ILE A 1 200 ? 6.193 -10.079 -8.283 1.00 46.81 200 ILE A C 1
ATOM 1654 O O . ILE A 1 200 ? 7.003 -10.230 -9.199 1.00 46.81 200 ILE A O 1
ATOM 1658 N N . ARG A 1 201 ? 4.911 -10.445 -8.416 1.00 40.66 201 ARG A N 1
ATOM 1659 C CA . ARG A 1 201 ? 4.342 -10.919 -9.691 1.00 40.66 201 ARG A CA 1
ATOM 1660 C C . ARG A 1 201 ? 3.191 -10.012 -10.127 1.00 40.66 201 ARG A C 1
ATOM 1662 O O . ARG A 1 201 ? 2.188 -9.887 -9.429 1.00 40.66 201 ARG A O 1
ATOM 1669 N N . TYR A 1 202 ? 3.332 -9.436 -11.316 1.00 43.94 202 TYR A N 1
ATOM 1670 C CA . TYR A 1 202 ? 2.241 -8.821 -12.071 1.00 43.94 202 TYR A CA 1
ATOM 1671 C C . TYR A 1 202 ? 1.537 -9.901 -12.920 1.00 43.94 202 TYR A C 1
ATOM 1673 O O . TYR A 1 202 ? 2.191 -10.862 -13.334 1.00 43.94 202 TYR A O 1
ATOM 1681 N N . ASP A 1 203 ? 0.225 -9.778 -13.165 1.00 43.78 203 ASP A N 1
ATOM 1682 C CA . ASP A 1 203 ? -0.468 -10.601 -14.178 1.00 43.78 203 ASP A CA 1
ATOM 1683 C C . ASP A 1 203 ? 0.233 -10.503 -15.536 1.00 43.78 203 ASP A C 1
ATOM 1685 O O . ASP A 1 203 ? 0.664 -9.414 -15.923 1.00 43.78 203 ASP A O 1
ATOM 1689 N N . LYS A 1 204 ? 0.327 -11.642 -16.229 1.00 34.59 204 LYS A N 1
ATOM 1690 C CA . LYS A 1 204 ? 0.681 -11.703 -17.650 1.00 34.59 204 LYS A CA 1
ATOM 1691 C C . LYS A 1 204 ? -0.480 -11.232 -18.513 1.00 34.59 204 LYS A C 1
ATOM 1693 O O . LYS A 1 204 ? -1.631 -11.541 -18.135 1.00 34.59 204 LYS A O 1
#

Solvent-accessible surface area (backbone atoms only — not comparable to full-atom values): 11994 Å² total; per-residue (Å²): 98,64,65,57,78,75,56,59,94,63,64,50,51,80,59,67,77,63,92,83,66,66,83,54,65,73,53,49,52,49,50,64,71,61,48,57,41,66,58,44,38,52,50,51,54,48,52,47,58,59,52,44,73,48,34,70,92,38,66,70,37,37,53,33,21,49,55,45,50,52,55,53,35,54,33,54,28,38,95,82,44,46,68,67,62,30,51,54,48,52,51,25,51,51,52,50,60,74,40,44,66,61,54,52,50,35,65,76,36,64,82,39,55,86,69,53,84,73,52,71,67,56,50,54,22,29,36,72,78,68,67,45,80,44,76,67,47,52,52,48,49,61,40,18,39,69,44,53,44,52,49,51,51,46,52,42,54,51,44,55,48,54,56,54,50,70,69,49,86,71,94,76,60,56,81,82,50,60,69,62,73,84,55,72,82,69,67,70,77,82,75,78,66,88,81,71,83,47,41,77,45,73,74,130

Foldseek 3Di:
DPCCVLQPPDLALDLDDDPPFDQDLVLLVVCLVLDALVRQVQLLLLLLLSLCLQCVVPVLLNVLQVVVSVVLSVQRRDPPRDSVLNVLLLVLLVVCSVCLVVLVVCLVDVVCVVVPPDDPSNQSSCCSHPVGDDNVSSVSSNSNSSNSSSSSVSSRVVSVVSVVVVVVPDDDDCSVPVPDDPDCVSPDSPPPNPPRPHYYDDDD

Radius of gyration: 17.45 Å; Cα contacts (8 Å, |Δi|>4): 197; chains: 1; bounding box: 44×34×48 Å

pLDDT: mean 80.26, std 19.29, range [34.59, 97.88]

Sequence (204 aa):
MDDKELFPKVDILNLTFSPKSEISEDVFKQMFSSLDRLWWSRLVISIRGYVINYVQQNDEVLFSCDDAFIKIHQKLAERNSQFEDAFEYLTAIFHVIREKNTLIQMISNPKSISTTKISPNLDRSFNIIHGNLTPKTIQLTIAQLPAYTMFIKVVVNLQQRWENEKLKKKSIRFETDPEWEPDERVVLFQTFASGMTSRIRYDK

Organism: Caenorhabditis elegans (NCBI:txid6239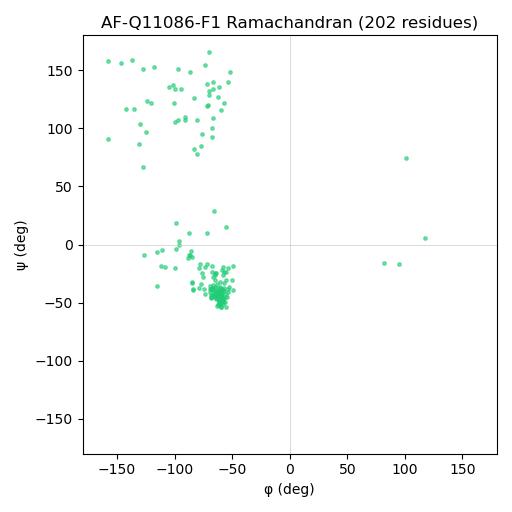)